Protein AF-A0A954JB37-F1 (afdb_monomer)

Structure (mmCIF, N/CA/C/O backbone):
data_AF-A0A954JB37-F1
#
_entry.id   AF-A0A954JB37-F1
#
loop_
_atom_site.group_PDB
_atom_site.id
_atom_site.type_symbol
_atom_site.label_atom_id
_atom_site.label_alt_id
_atom_site.label_comp_id
_atom_site.label_asym_id
_atom_site.label_entity_id
_atom_site.label_seq_id
_atom_site.pdbx_PDB_ins_code
_atom_site.Cartn_x
_atom_site.Cartn_y
_atom_site.Cartn_z
_atom_site.occupancy
_atom_site.B_iso_or_equiv
_atom_site.auth_seq_id
_atom_site.auth_comp_id
_atom_site.auth_asym_id
_atom_site.auth_atom_id
_atom_site.pdbx_PDB_model_num
ATOM 1 N N . MET A 1 1 ? 39.075 19.980 -22.604 1.00 58.72 1 MET A N 1
ATOM 2 C CA . MET A 1 1 ? 38.966 18.711 -23.355 1.00 58.72 1 MET A CA 1
ATOM 3 C C . MET A 1 1 ? 37.549 18.205 -23.192 1.00 58.72 1 MET A C 1
ATOM 5 O O . MET A 1 1 ? 37.102 18.083 -22.059 1.00 58.72 1 MET A O 1
ATOM 9 N N . THR A 1 2 ? 36.826 18.005 -24.286 1.00 73.25 2 THR A N 1
ATOM 10 C CA . THR A 1 2 ? 35.484 17.410 -24.287 1.00 73.25 2 THR A CA 1
ATOM 11 C C . THR A 1 2 ? 35.611 15.913 -24.011 1.00 73.25 2 THR A C 1
ATOM 13 O O . THR A 1 2 ? 36.418 15.244 -24.649 1.00 73.25 2 THR A O 1
ATOM 16 N N . GLU A 1 3 ? 34.868 15.389 -23.033 1.00 83.62 3 GLU A N 1
ATOM 17 C CA . GLU A 1 3 ? 34.861 13.948 -22.750 1.00 83.62 3 GLU A CA 1
ATOM 18 C C . GLU A 1 3 ? 34.260 13.177 -23.943 1.00 83.62 3 GLU A C 1
ATOM 20 O O . GLU A 1 3 ? 33.216 13.562 -24.471 1.00 83.62 3 GLU A O 1
ATOM 25 N N . GLU A 1 4 ? 34.920 12.092 -24.368 1.00 93.81 4 GLU A N 1
ATOM 26 C CA . GLU A 1 4 ? 34.462 11.228 -25.466 1.00 93.81 4 GLU A CA 1
ATOM 27 C C . GLU A 1 4 ? 33.090 10.606 -25.148 1.00 93.81 4 GLU A C 1
ATOM 29 O O . GLU A 1 4 ? 32.872 10.039 -24.068 1.00 93.81 4 GLU A O 1
ATOM 34 N N . LYS A 1 5 ? 32.167 10.684 -26.110 1.00 95.75 5 LYS A N 1
ATOM 35 C CA . LYS A 1 5 ? 30.816 10.121 -26.025 1.00 95.75 5 LYS A CA 1
ATOM 36 C C . LYS A 1 5 ? 30.650 8.916 -26.951 1.00 95.75 5 LYS A C 1
ATOM 38 O O . LYS A 1 5 ? 31.355 8.777 -27.943 1.00 95.75 5 LYS A O 1
ATOM 43 N N . THR A 1 6 ? 29.693 8.061 -26.619 1.00 96.62 6 THR A N 1
ATOM 44 C CA . THR A 1 6 ? 29.216 6.925 -27.418 1.00 96.62 6 THR A CA 1
ATOM 45 C C . THR A 1 6 ? 27.701 6.766 -27.227 1.00 96.62 6 THR A C 1
ATOM 47 O O . THR A 1 6 ? 27.101 7.511 -26.451 1.00 96.62 6 THR A O 1
ATOM 50 N N . THR A 1 7 ? 27.057 5.819 -27.905 1.00 97.31 7 THR A N 1
ATOM 51 C CA . THR A 1 7 ? 25.620 5.538 -27.763 1.00 97.31 7 THR A CA 1
ATOM 52 C C . THR A 1 7 ? 25.358 4.355 -26.831 1.00 97.31 7 THR A C 1
ATOM 54 O O . THR A 1 7 ? 26.114 3.386 -26.776 1.00 97.31 7 THR A O 1
ATOM 57 N N . CYS A 1 8 ? 24.269 4.433 -26.066 1.00 96.12 8 CYS A N 1
ATOM 58 C CA . CYS A 1 8 ? 23.746 3.307 -25.300 1.00 96.12 8 CYS A CA 1
ATOM 59 C C . CYS A 1 8 ? 23.253 2.210 -26.251 1.00 96.12 8 CYS A C 1
ATOM 61 O O . CYS A 1 8 ? 22.408 2.474 -27.106 1.00 96.12 8 CYS A O 1
ATOM 63 N N . SER A 1 9 ? 23.712 0.979 -26.045 1.00 96.25 9 SER A N 1
ATOM 64 C CA . SER A 1 9 ? 23.331 -0.194 -26.846 1.00 96.25 9 SER A CA 1
ATOM 65 C C . SER A 1 9 ? 21.841 -0.554 -26.776 1.00 96.25 9 SER A C 1
ATOM 67 O O . SER A 1 9 ? 21.327 -1.158 -27.711 1.00 96.25 9 SER A O 1
ATOM 69 N N . THR 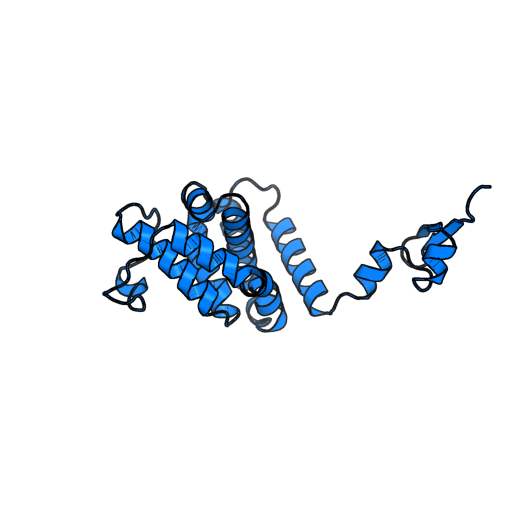A 1 10 ? 21.133 -0.166 -25.709 1.00 94.94 10 THR A N 1
ATOM 70 C CA . THR A 1 10 ? 19.706 -0.484 -25.521 1.00 94.94 10 THR A CA 1
ATOM 71 C C . THR A 1 10 ? 18.776 0.607 -26.051 1.00 94.94 10 THR A C 1
ATOM 73 O O . THR A 1 10 ? 17.821 0.314 -26.757 1.00 94.94 10 THR A O 1
ATOM 76 N N . CYS A 1 11 ? 19.023 1.874 -25.697 1.00 94.25 11 CYS A N 1
ATOM 77 C CA . CYS A 1 11 ? 18.088 2.976 -25.971 1.00 94.25 11 CYS A CA 1
ATOM 78 C C . CYS A 1 11 ? 18.623 4.042 -26.935 1.00 94.25 11 CYS A C 1
ATOM 80 O O . CYS A 1 11 ? 17.957 5.049 -27.158 1.00 94.25 11 CYS A O 1
ATOM 82 N N . GLY A 1 12 ? 19.847 3.886 -27.448 1.00 94.88 12 GLY A N 1
ATOM 83 C CA . GLY A 1 12 ? 20.456 4.807 -28.413 1.00 94.88 12 GLY A CA 1
ATOM 84 C C . GLY A 1 12 ? 20.872 6.178 -27.864 1.00 94.88 12 GLY A C 1
ATOM 85 O O . GLY A 1 12 ? 21.495 6.948 -28.588 1.00 94.88 12 GLY A O 1
ATOM 86 N N . ARG A 1 13 ? 20.582 6.506 -26.595 1.00 95.19 13 ARG A N 1
ATOM 87 C CA . ARG A 1 13 ? 20.971 7.795 -25.985 1.00 95.19 13 ARG A CA 1
ATOM 88 C C . ARG A 1 13 ? 22.492 7.953 -25.910 1.00 95.19 13 ARG A C 1
ATOM 90 O O . ARG A 1 13 ? 23.191 7.000 -25.565 1.00 95.19 13 ARG A O 1
ATOM 97 N N . GLU A 1 14 ? 22.990 9.168 -26.146 1.00 96.81 14 GLU A N 1
ATOM 98 C CA . GLU A 1 14 ? 24.406 9.494 -25.944 1.00 96.81 14 GLU A CA 1
ATOM 99 C C . GLU A 1 14 ? 24.808 9.383 -24.466 1.00 96.81 14 GLU A C 1
ATOM 101 O O . GLU A 1 14 ? 24.154 9.932 -23.576 1.00 96.81 14 GLU A O 1
ATOM 106 N N . ILE A 1 15 ? 25.929 8.717 -24.210 1.00 96.62 15 ILE A N 1
ATOM 107 C CA . ILE A 1 15 ? 26.547 8.556 -22.896 1.00 96.62 15 ILE A CA 1
ATOM 108 C C . ILE A 1 15 ? 28.058 8.743 -22.992 1.00 96.62 15 ILE A C 1
ATOM 110 O O . ILE A 1 15 ? 28.658 8.609 -24.053 1.00 96.62 15 ILE A O 1
ATOM 114 N N . LEU A 1 16 ? 28.699 9.035 -21.863 1.00 96.69 16 LEU A N 1
ATOM 115 C CA . LEU A 1 16 ? 30.158 9.079 -21.799 1.00 96.69 16 LEU A CA 1
ATOM 116 C C . LEU A 1 16 ? 30.740 7.690 -22.077 1.00 96.69 16 LEU A C 1
ATOM 118 O O . LEU A 1 16 ? 30.234 6.696 -21.547 1.00 96.69 16 LEU A O 1
ATOM 122 N N . LYS A 1 17 ? 31.843 7.618 -22.825 1.00 95.62 17 LYS A N 1
ATOM 123 C CA . LYS A 1 17 ? 32.526 6.352 -23.137 1.00 95.62 17 LYS A CA 1
ATOM 124 C C . LYS A 1 17 ? 32.886 5.558 -21.876 1.00 95.62 17 LYS A C 1
ATOM 126 O O . LYS A 1 17 ? 32.560 4.380 -21.783 1.00 95.62 17 LYS A O 1
ATOM 131 N N . ARG A 1 18 ? 33.385 6.238 -20.834 1.00 94.88 18 ARG A N 1
ATOM 132 C CA . ARG A 1 18 ? 33.645 5.637 -19.508 1.00 94.88 18 ARG A CA 1
ATOM 133 C C . ARG A 1 18 ? 32.409 4.996 -18.862 1.00 94.88 18 ARG A C 1
ATOM 135 O O . ARG A 1 18 ? 32.529 4.043 -18.099 1.00 94.88 18 ARG A O 1
ATOM 142 N N . THR A 1 19 ? 31.217 5.544 -19.111 1.00 92.69 19 THR A N 1
ATOM 143 C CA . THR A 1 19 ? 29.961 4.993 -18.583 1.00 92.69 19 THR A CA 1
ATOM 144 C C . THR A 1 19 ? 29.607 3.719 -19.332 1.00 92.69 19 THR A C 1
ATOM 146 O O . THR A 1 19 ? 29.269 2.733 -18.686 1.00 92.69 19 THR A O 1
ATOM 149 N N . ALA A 1 20 ? 29.742 3.721 -20.660 1.00 93.75 20 ALA A N 1
ATOM 150 C CA . ALA A 1 20 ? 29.543 2.533 -21.481 1.00 93.75 20 ALA A CA 1
ATOM 151 C C . ALA A 1 20 ? 30.499 1.400 -21.068 1.00 93.75 20 ALA A C 1
ATOM 153 O O . ALA A 1 20 ? 30.047 0.287 -20.826 1.00 93.75 20 ALA A O 1
ATOM 154 N N . GLU A 1 21 ? 31.790 1.685 -20.885 1.00 94.75 21 GLU A N 1
ATOM 155 C CA . GLU A 1 21 ? 32.797 0.694 -20.462 1.00 94.75 21 GLU A CA 1
ATOM 156 C C . GLU A 1 21 ? 32.467 0.054 -19.105 1.00 94.75 21 GLU A C 1
ATOM 158 O O . GLU A 1 21 ? 32.573 -1.158 -18.945 1.00 94.75 21 GLU A O 1
ATOM 163 N N . ARG A 1 22 ? 32.000 0.844 -18.129 1.00 94.44 22 ARG A N 1
ATOM 164 C CA . ARG A 1 22 ? 31.620 0.337 -16.796 1.00 94.44 22 ARG A CA 1
ATOM 165 C C . ARG A 1 22 ? 30.303 -0.436 -16.775 1.00 94.44 22 ARG A C 1
ATOM 167 O O . ARG A 1 22 ? 30.022 -1.126 -15.799 1.00 94.44 22 ARG A O 1
ATOM 174 N N . ARG A 1 23 ? 29.453 -0.248 -17.783 1.00 93.62 23 ARG A N 1
ATOM 175 C CA . ARG A 1 23 ? 28.057 -0.706 -17.780 1.00 93.62 23 ARG A CA 1
ATOM 176 C C . ARG A 1 23 ? 27.723 -1.555 -19.003 1.00 93.62 23 ARG A C 1
ATOM 178 O O . ARG A 1 23 ? 26.582 -1.548 -19.449 1.00 93.62 23 ARG A O 1
ATOM 185 N N . ASN A 1 24 ? 28.713 -2.262 -19.553 1.00 93.88 24 ASN A N 1
ATOM 186 C CA . ASN A 1 24 ? 28.561 -3.156 -20.709 1.00 93.88 24 ASN A CA 1
ATOM 187 C C . ASN A 1 24 ? 27.837 -2.495 -21.896 1.00 93.88 24 ASN A C 1
ATOM 189 O O . ASN A 1 24 ? 26.924 -3.058 -22.490 1.00 93.88 24 ASN A O 1
ATOM 193 N N . GLY A 1 25 ? 28.210 -1.257 -22.217 1.00 94.19 25 GLY A N 1
ATOM 194 C CA . GLY A 1 25 ? 27.632 -0.499 -23.323 1.00 94.19 25 GLY A CA 1
ATOM 195 C C . GLY A 1 25 ? 26.267 0.129 -23.032 1.00 94.19 25 GLY A C 1
ATOM 196 O O . GLY A 1 25 ? 25.641 0.640 -23.958 1.00 94.19 25 GLY A O 1
ATOM 197 N N . MET A 1 26 ? 25.775 0.099 -21.791 1.00 96.00 26 MET A N 1
ATOM 198 C CA . MET A 1 26 ? 24.461 0.638 -21.428 1.00 96.00 26 MET A CA 1
ATOM 199 C C . MET A 1 26 ? 24.551 1.967 -20.677 1.00 96.00 26 MET A C 1
ATOM 201 O O . MET A 1 26 ? 25.504 2.261 -19.951 1.00 96.00 26 MET A O 1
ATOM 205 N N . CYS A 1 27 ? 23.510 2.787 -20.815 1.00 94.69 27 CYS A N 1
ATOM 206 C CA . CYS A 1 27 ? 23.301 3.917 -19.923 1.00 94.69 27 CYS A CA 1
ATOM 207 C C . CYS A 1 27 ? 22.855 3.424 -18.539 1.00 94.69 27 CYS A C 1
ATOM 209 O O . CYS A 1 27 ? 22.414 2.287 -18.372 1.00 94.69 27 CYS A O 1
ATOM 211 N N . ALA A 1 28 ? 22.963 4.293 -17.532 1.00 91.00 28 ALA A N 1
ATOM 212 C CA . ALA A 1 28 ? 22.638 3.905 -16.166 1.00 91.00 28 ALA A CA 1
ATOM 213 C C . ALA A 1 28 ? 21.190 3.402 -15.971 1.00 91.00 28 ALA A C 1
ATOM 215 O O . ALA A 1 28 ? 21.031 2.388 -15.294 1.00 91.00 28 ALA A O 1
ATOM 216 N N . PRO A 1 29 ? 20.158 4.035 -16.569 1.00 91.00 29 PRO A N 1
ATOM 217 C CA . PRO A 1 29 ? 18.795 3.501 -16.560 1.00 91.00 29 PRO A CA 1
ATOM 218 C C . PRO A 1 29 ? 18.679 2.113 -17.196 1.00 91.00 29 PRO A C 1
ATOM 220 O O . PRO A 1 29 ? 18.262 1.190 -16.513 1.00 91.00 29 PRO A O 1
ATOM 223 N N . CYS A 1 30 ? 19.147 1.935 -18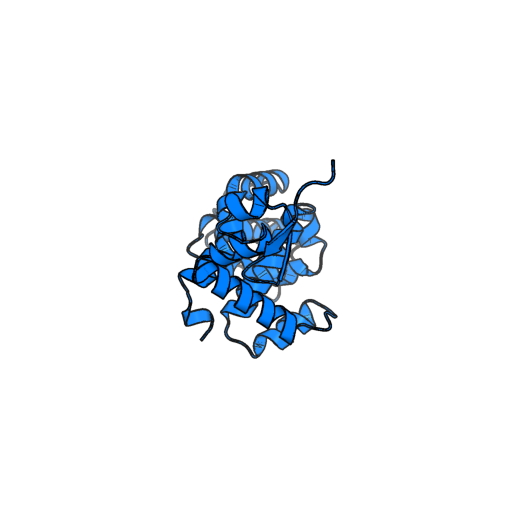.438 1.00 90.44 30 CYS A N 1
ATOM 224 C CA . CYS A 1 30 ? 19.013 0.657 -19.144 1.00 90.44 30 CYS A CA 1
ATOM 225 C C . CYS A 1 30 ? 19.737 -0.489 -18.436 1.00 90.44 30 CYS A C 1
ATOM 227 O O . CYS A 1 30 ? 19.234 -1.605 -18.422 1.00 90.44 30 CYS A O 1
ATOM 229 N N . GLN A 1 31 ? 20.885 -0.219 -17.806 1.00 92.06 31 GLN A N 1
ATOM 230 C CA . GLN A 1 31 ? 21.554 -1.235 -17.000 1.00 92.06 31 GLN A CA 1
ATOM 231 C C . GLN A 1 31 ? 20.703 -1.648 -15.790 1.00 92.06 31 GLN A C 1
ATOM 233 O O . GLN A 1 31 ? 20.594 -2.838 -15.520 1.00 92.06 31 GLN A O 1
ATOM 238 N N . ARG A 1 32 ? 20.091 -0.692 -15.076 1.00 87.06 32 ARG A N 1
ATOM 239 C CA . ARG A 1 32 ? 19.194 -1.013 -13.953 1.00 87.06 32 ARG A CA 1
ATOM 240 C C . ARG A 1 32 ? 17.979 -1.803 -14.421 1.00 87.06 32 ARG A C 1
ATOM 242 O O . ARG A 1 32 ? 17.672 -2.819 -13.819 1.00 87.06 32 ARG A O 1
ATOM 249 N N . ASP A 1 33 ? 17.353 -1.391 -15.520 1.00 86.50 33 ASP A N 1
ATOM 250 C CA . ASP A 1 33 ? 16.209 -2.114 -16.084 1.00 86.50 33 ASP A CA 1
ATOM 251 C C . ASP A 1 33 ? 16.595 -3.537 -16.507 1.00 86.50 33 ASP A C 1
ATOM 253 O O . ASP A 1 33 ? 15.848 -4.475 -16.258 1.00 86.50 33 ASP A O 1
ATOM 257 N N . SER A 1 34 ? 17.796 -3.730 -17.065 1.00 87.50 34 SER A N 1
ATOM 258 C CA . SER A 1 34 ? 18.296 -5.064 -17.434 1.00 87.50 34 SER A CA 1
ATOM 259 C C . SER A 1 34 ? 18.592 -5.978 -16.239 1.00 87.50 34 SER A C 1
ATOM 261 O O . SER A 1 34 ? 18.765 -7.180 -16.420 1.00 87.50 34 SER A O 1
ATOM 263 N N . GLN A 1 35 ? 18.693 -5.411 -15.034 1.00 88.88 35 GLN A N 1
ATOM 264 C CA . GLN A 1 35 ? 18.948 -6.139 -13.791 1.00 88.88 35 GLN A CA 1
ATOM 265 C C . GLN A 1 35 ? 17.670 -6.449 -13.009 1.00 88.88 35 GLN A C 1
ATOM 267 O O . GLN A 1 35 ? 17.759 -7.150 -12.003 1.00 88.88 35 GLN A O 1
ATOM 272 N N . LYS A 1 36 ? 16.507 -5.956 -13.458 1.00 88.62 36 LYS A N 1
ATOM 273 C CA . LYS A 1 36 ? 15.230 -6.245 -12.808 1.00 88.62 36 LYS A CA 1
ATOM 274 C C . LYS A 1 36 ? 14.926 -7.735 -12.877 1.00 88.62 36 LYS A C 1
ATOM 276 O O . LYS A 1 36 ? 15.020 -8.370 -13.930 1.00 88.62 36 LYS A O 1
ATOM 281 N N . SER A 1 37 ? 14.538 -8.282 -11.741 1.00 89.12 37 SER A N 1
ATOM 282 C CA . SER A 1 37 ? 14.003 -9.628 -11.628 1.00 89.12 37 SER A CA 1
ATOM 283 C C . SER A 1 37 ? 12.668 -9.758 -12.384 1.00 89.12 37 SER A C 1
ATOM 285 O O . SER A 1 37 ? 11.962 -8.765 -12.589 1.00 89.12 37 SER A O 1
ATOM 287 N N . PRO A 1 38 ? 12.268 -10.982 -12.782 1.00 88.50 38 PRO A N 1
ATOM 288 C CA . PRO A 1 38 ? 10.947 -11.224 -13.366 1.00 88.50 38 PRO A CA 1
ATOM 289 C C . PRO A 1 38 ? 9.785 -10.725 -12.498 1.00 88.50 38 PRO A C 1
ATOM 291 O O . PRO A 1 38 ? 8.743 -10.349 -13.028 1.00 88.50 38 PRO A O 1
ATOM 294 N N . ASP A 1 39 ? 9.966 -10.715 -11.180 1.00 88.31 39 ASP A N 1
ATOM 295 C CA . ASP A 1 39 ? 8.952 -10.266 -10.232 1.00 88.31 39 ASP A CA 1
ATOM 296 C C . ASP A 1 39 ? 8.851 -8.740 -10.165 1.00 88.31 39 ASP A C 1
ATOM 298 O O . ASP A 1 39 ? 7.743 -8.209 -10.143 1.00 88.31 39 ASP A O 1
ATOM 302 N N . GLU A 1 40 ? 9.976 -8.019 -10.230 1.00 88.44 40 GLU A N 1
ATOM 303 C CA . GLU A 1 40 ? 9.969 -6.556 -10.369 1.00 88.44 40 GLU A CA 1
ATOM 304 C C . GLU A 1 40 ? 9.279 -6.132 -11.669 1.00 88.44 40 GLU A C 1
ATOM 306 O O . GLU A 1 40 ? 8.437 -5.237 -11.659 1.00 88.44 40 GLU A O 1
ATOM 311 N N . LEU A 1 41 ? 9.567 -6.818 -12.779 1.00 90.81 41 LEU A N 1
ATOM 312 C CA . LEU A 1 41 ? 8.896 -6.562 -14.057 1.00 90.81 41 LEU A CA 1
ATOM 313 C C . LEU A 1 41 ? 7.389 -6.845 -13.986 1.00 90.81 41 LEU A C 1
ATOM 315 O O . LEU A 1 41 ? 6.592 -6.107 -14.565 1.00 90.81 41 LEU A O 1
ATOM 319 N N . PHE A 1 42 ? 6.985 -7.899 -13.273 1.00 93.25 42 PHE A N 1
ATOM 320 C CA . PHE A 1 42 ? 5.572 -8.210 -13.076 1.00 93.25 42 PHE A CA 1
ATOM 321 C C . PHE A 1 42 ? 4.872 -7.154 -12.213 1.00 93.25 42 PHE A C 1
ATOM 323 O O . PHE A 1 42 ? 3.792 -6.695 -12.579 1.00 93.25 42 PHE A O 1
ATOM 330 N N . ALA A 1 43 ? 5.499 -6.707 -11.123 1.00 93.31 43 ALA A N 1
ATOM 331 C CA . ALA A 1 43 ? 4.967 -5.628 -10.295 1.00 93.31 43 ALA A CA 1
ATOM 332 C C . ALA A 1 43 ? 4.803 -4.325 -11.098 1.00 93.31 43 ALA A C 1
ATOM 334 O O . ALA A 1 43 ? 3.759 -3.681 -11.009 1.00 93.31 43 ALA A O 1
ATOM 335 N N . GLU A 1 44 ? 5.774 -3.967 -11.943 1.00 93.88 44 GLU A N 1
ATOM 336 C CA . GLU A 1 44 ? 5.653 -2.813 -12.846 1.00 93.88 44 GLU A CA 1
ATOM 337 C C . GLU A 1 44 ? 4.476 -2.962 -13.818 1.00 93.88 44 GLU A C 1
ATOM 339 O O . GLU 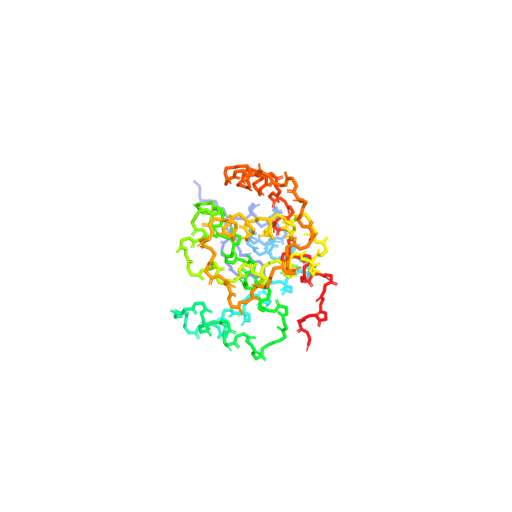A 1 44 ? 3.708 -2.018 -14.002 1.00 93.88 44 GLU A O 1
ATOM 344 N N . ALA A 1 45 ? 4.275 -4.152 -14.392 1.00 95.50 45 ALA A N 1
ATOM 345 C CA . ALA A 1 45 ? 3.131 -4.423 -15.261 1.00 95.50 45 ALA A CA 1
ATOM 346 C C . ALA A 1 45 ? 1.786 -4.331 -14.515 1.00 95.50 45 ALA A C 1
ATOM 348 O O . ALA A 1 45 ? 0.805 -3.831 -15.071 1.00 95.50 45 ALA A O 1
ATOM 349 N N . VAL A 1 46 ? 1.736 -4.768 -13.251 1.00 96.94 46 VAL A N 1
ATOM 350 C CA . VAL A 1 46 ? 0.556 -4.615 -12.387 1.00 96.94 46 VAL A CA 1
ATOM 351 C C . VAL A 1 46 ? 0.219 -3.137 -12.198 1.00 96.94 46 VAL A C 1
ATOM 353 O O . VAL A 1 46 ? -0.929 -2.754 -12.423 1.00 96.94 46 VAL A O 1
ATOM 356 N N . PHE A 1 47 ? 1.194 -2.292 -11.846 1.00 96.50 47 PHE A N 1
ATOM 357 C CA . PHE A 1 47 ? 0.951 -0.855 -11.661 1.00 96.50 47 PHE A CA 1
ATOM 358 C C . PHE A 1 47 ? 0.610 -0.135 -12.962 1.00 96.50 47 PHE A C 1
ATOM 360 O O . PHE A 1 47 ? -0.323 0.661 -12.964 1.00 96.50 47 PHE A 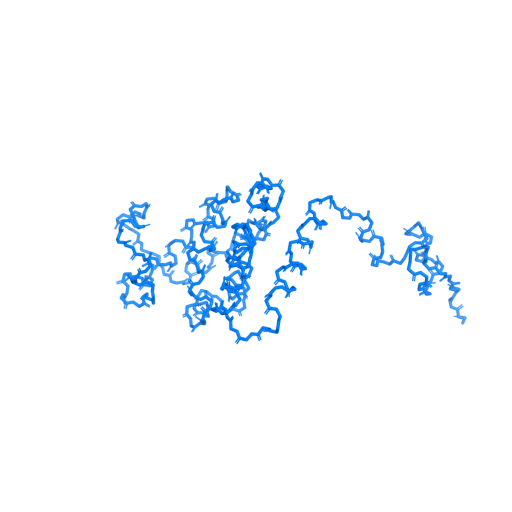O 1
ATOM 367 N N . ALA A 1 48 ? 1.255 -0.481 -14.077 1.00 96.75 48 ALA A N 1
ATOM 368 C CA . ALA A 1 48 ? 0.888 0.060 -15.384 1.00 96.75 48 ALA A CA 1
ATOM 369 C C . ALA A 1 48 ? -0.581 -0.245 -15.728 1.00 96.75 48 ALA A C 1
ATOM 371 O O . ALA A 1 48 ? -1.304 0.619 -16.221 1.00 96.75 48 ALA A O 1
ATOM 372 N N . ARG A 1 49 ? -1.058 -1.457 -15.412 1.00 97.69 49 ARG A N 1
ATOM 373 C CA . ARG A 1 49 ? -2.463 -1.828 -15.615 1.00 97.69 49 ARG A CA 1
ATOM 374 C C . ARG A 1 49 ? -3.408 -1.101 -14.657 1.00 97.69 49 ARG A C 1
ATOM 376 O O . ARG A 1 49 ? -4.509 -0.742 -15.063 1.00 97.69 49 ARG A O 1
ATOM 383 N N . ILE A 1 50 ? -3.004 -0.890 -13.402 1.00 97.62 50 ILE A N 1
ATOM 384 C CA . ILE A 1 50 ? -3.759 -0.077 -12.436 1.00 97.62 50 ILE A CA 1
ATOM 385 C C . ILE A 1 50 ? -3.906 1.355 -12.959 1.00 97.62 50 ILE A C 1
ATOM 387 O O . ILE A 1 50 ? -5.016 1.883 -12.968 1.00 97.62 50 ILE A O 1
ATOM 391 N N . GLU A 1 51 ? -2.822 1.975 -13.417 1.00 96.56 51 GLU A N 1
ATOM 392 C CA . GLU A 1 51 ? -2.836 3.325 -13.990 1.00 96.56 51 GLU A CA 1
ATOM 393 C C . GLU A 1 51 ? -3.769 3.388 -15.205 1.00 96.56 51 GLU A C 1
ATOM 395 O O . GLU A 1 51 ? -4.706 4.184 -15.211 1.00 96.56 51 GLU A O 1
ATOM 400 N N . GLU A 1 52 ? -3.622 2.466 -16.161 1.00 97.25 52 GLU A N 1
ATOM 401 C CA . GLU A 1 52 ? -4.452 2.401 -17.373 1.00 97.25 52 GLU A CA 1
ATOM 402 C C . GLU A 1 52 ? -5.961 2.403 -17.074 1.00 97.25 52 GLU A C 1
ATOM 404 O O . GLU A 1 52 ? -6.724 3.094 -17.747 1.00 97.25 52 GLU A O 1
ATOM 409 N N . VAL A 1 53 ? -6.413 1.641 -16.070 1.00 96.81 53 VAL A N 1
ATOM 410 C CA . VAL A 1 53 ? -7.851 1.539 -15.757 1.00 96.81 53 VAL A CA 1
ATOM 411 C C . VAL A 1 53 ? -8.352 2.628 -14.812 1.00 96.81 53 VAL A C 1
ATOM 413 O O . VAL A 1 53 ? -9.561 2.837 -14.708 1.00 96.81 53 VAL A O 1
ATOM 416 N N . THR A 1 54 ? -7.454 3.295 -14.086 1.00 95.81 54 THR A N 1
ATOM 417 C CA . THR A 1 54 ? -7.820 4.350 -13.130 1.00 95.81 54 THR A CA 1
ATOM 418 C C . THR A 1 54 ? -7.689 5.753 -13.713 1.00 95.81 54 THR A C 1
ATOM 420 O O . THR A 1 54 ? -8.184 6.705 -13.099 1.00 95.81 54 THR A O 1
ATOM 423 N N . GLU A 1 55 ? -7.100 5.893 -14.903 1.00 93.38 55 GLU A N 1
ATOM 424 C CA . GLU A 1 55 ? -7.003 7.160 -15.615 1.00 93.38 55 GLU A CA 1
ATOM 425 C C . GLU A 1 55 ? -8.269 7.520 -16.426 1.00 93.38 55 GLU A C 1
ATOM 427 O O . GLU A 1 55 ? -8.878 6.666 -17.074 1.00 93.38 55 GLU A O 1
ATOM 432 N N . PRO A 1 56 ? -8.674 8.809 -16.437 1.00 92.44 56 PRO A N 1
ATOM 433 C CA . PRO A 1 56 ? -8.137 9.896 -15.621 1.00 92.44 56 PRO A CA 1
ATOM 434 C C . PRO A 1 56 ? -8.532 9.746 -14.142 1.00 92.44 56 PRO A C 1
ATOM 436 O O . PRO A 1 56 ? -9.707 9.549 -13.804 1.00 92.44 56 PRO A O 1
ATOM 439 N N . PHE A 1 57 ? -7.554 9.910 -13.245 1.00 93.38 57 PHE A N 1
ATOM 440 C CA . PHE A 1 57 ? -7.798 9.773 -11.814 1.00 93.38 57 PHE A CA 1
ATOM 441 C C . PHE A 1 57 ? -8.706 10.898 -11.309 1.00 93.38 57 PHE A C 1
ATOM 443 O O . PHE A 1 57 ? -8.345 12.074 -11.308 1.00 93.38 57 PHE A O 1
ATOM 450 N N . SER A 1 58 ? -9.901 10.525 -10.853 1.00 92.19 58 SER A N 1
ATOM 451 C CA . SER A 1 58 ? -10.906 11.473 -10.353 1.00 92.19 58 SER A CA 1
ATOM 452 C C . SER A 1 58 ? -11.185 11.318 -8.860 1.00 92.19 58 SER A C 1
ATOM 454 O O . SER A 1 58 ? -11.421 12.302 -8.163 1.00 92.19 58 SER A O 1
ATOM 456 N N . SER A 1 59 ? -11.186 10.086 -8.351 1.00 95.12 59 SER A N 1
ATOM 457 C CA . SER A 1 59 ? -11.320 9.786 -6.925 1.00 95.12 59 SER A CA 1
ATOM 458 C C . SER A 1 59 ? -10.965 8.327 -6.644 1.00 95.12 59 SER A C 1
ATOM 460 O O . SER A 1 59 ? -11.152 7.470 -7.507 1.00 95.12 59 SER A O 1
ATOM 462 N N . TYR A 1 60 ? -10.583 8.015 -5.401 1.00 94.50 60 TYR A N 1
ATOM 463 C CA . TYR A 1 60 ? -10.365 6.628 -4.969 1.00 94.50 60 TYR A CA 1
ATOM 464 C C . TYR A 1 60 ? -11.604 5.746 -5.149 1.00 94.50 60 TYR A C 1
ATOM 466 O O . TYR A 1 60 ? -11.482 4.583 -5.505 1.00 94.50 60 TYR A O 1
ATOM 474 N N . LYS A 1 61 ? -12.811 6.298 -4.966 1.00 93.31 61 LYS A N 1
ATOM 475 C CA . LYS A 1 61 ? -14.057 5.554 -5.193 1.00 93.31 61 LYS A CA 1
ATOM 476 C C . LYS A 1 61 ? -14.186 5.108 -6.652 1.00 93.31 61 LYS A C 1
ATOM 478 O O . LYS A 1 61 ? -14.533 3.961 -6.906 1.00 93.31 61 LYS A O 1
ATOM 483 N N . ASN A 1 62 ? -13.926 6.010 -7.597 1.00 94.50 62 ASN A N 1
ATOM 484 C CA . ASN A 1 62 ? -14.009 5.685 -9.019 1.00 94.50 62 ASN A CA 1
ATOM 485 C C . ASN A 1 62 ? -12.889 4.728 -9.437 1.00 94.50 62 ASN A C 1
ATOM 487 O O . ASN A 1 62 ? -13.163 3.782 -10.166 1.00 94.50 62 ASN A O 1
ATOM 491 N N . ALA A 1 63 ? -11.676 4.924 -8.914 1.00 96.50 63 ALA A N 1
ATOM 492 C CA . ALA A 1 63 ? -10.556 4.017 -9.141 1.00 96.50 63 ALA A CA 1
ATOM 493 C C . ALA A 1 63 ? -10.873 2.590 -8.660 1.00 96.50 63 ALA A C 1
ATOM 495 O O . ALA A 1 63 ? -10.762 1.643 -9.430 1.00 96.50 63 ALA A O 1
ATOM 496 N N . LEU A 1 64 ? -11.373 2.433 -7.429 1.00 95.19 64 LEU A N 1
ATOM 497 C CA . LEU A 1 64 ? -11.790 1.132 -6.895 1.00 95.19 64 LEU A CA 1
ATOM 498 C C . LEU A 1 64 ? -12.927 0.494 -7.706 1.00 95.19 64 LEU A C 1
ATOM 500 O O . LEU A 1 64 ? -12.917 -0.713 -7.925 1.00 95.19 64 LEU A O 1
ATOM 504 N N . ASN A 1 65 ? -13.889 1.288 -8.184 1.00 95.69 65 ASN A N 1
ATOM 505 C CA . ASN A 1 65 ? -14.947 0.780 -9.061 1.00 95.69 65 ASN A CA 1
ATOM 506 C C . ASN A 1 65 ? -14.397 0.286 -10.408 1.00 95.69 65 ASN A C 1
ATOM 508 O O . ASN A 1 65 ? -14.884 -0.718 -10.918 1.00 95.69 65 ASN A O 1
ATOM 512 N N . ALA A 1 66 ? -13.403 0.968 -10.983 1.00 96.00 66 ALA A N 1
ATOM 513 C CA . ALA A 1 66 ? -12.764 0.534 -12.224 1.00 96.00 66 ALA A CA 1
ATOM 514 C C . ALA A 1 66 ? -11.967 -0.764 -12.012 1.00 96.00 66 ALA A C 1
ATOM 516 O O . ALA A 1 66 ? -12.115 -1.728 -12.768 1.00 96.00 66 ALA A O 1
ATOM 517 N N . LEU A 1 67 ? -11.202 -0.827 -10.919 1.00 97.44 67 LEU A N 1
ATOM 518 C CA . LEU A 1 67 ? -10.415 -1.997 -10.524 1.00 97.44 67 LEU A CA 1
ATOM 519 C C . LEU A 1 67 ? -11.272 -3.220 -10.182 1.00 97.44 67 LEU A C 1
ATOM 521 O O . LEU A 1 67 ? -10.779 -4.336 -10.286 1.00 97.44 67 LEU A O 1
ATOM 525 N N . ALA A 1 68 ? -12.551 -3.045 -9.836 1.00 96.00 68 ALA A N 1
ATOM 526 C CA . ALA A 1 68 ? -13.463 -4.155 -9.549 1.00 96.00 68 ALA A CA 1
ATOM 527 C C . ALA A 1 68 ? -13.706 -5.090 -10.751 1.00 96.00 68 ALA A C 1
ATOM 529 O O . ALA A 1 68 ? -14.224 -6.189 -10.571 1.00 96.00 68 ALA A O 1
ATOM 530 N N . SER A 1 69 ? -13.359 -4.657 -11.969 1.00 95.00 69 SER A N 1
ATOM 531 C CA . SER A 1 69 ? -13.401 -5.490 -13.178 1.00 95.00 69 SER A CA 1
ATOM 532 C C . SER A 1 69 ? -12.144 -6.343 -13.390 1.00 95.00 69 SER A C 1
ATOM 534 O O . SER A 1 69 ? -12.130 -7.193 -14.279 1.00 95.00 69 SER A O 1
ATOM 536 N N . LEU A 1 70 ? -11.095 -6.115 -12.596 1.00 97.38 70 LEU A N 1
ATOM 537 C CA . LEU A 1 70 ? -9.845 -6.866 -12.627 1.00 97.38 70 LEU A CA 1
ATOM 538 C C . LEU A 1 70 ? -9.801 -7.907 -11.492 1.00 97.38 70 LEU A C 1
ATOM 540 O O . LEU A 1 70 ? -10.560 -7.800 -10.523 1.00 97.38 70 LEU A O 1
ATOM 544 N N . PRO A 1 71 ? -8.884 -8.888 -11.568 1.00 98.19 71 PRO A N 1
ATOM 545 C CA . PRO A 1 71 ? -8.587 -9.779 -10.451 1.00 98.19 71 PRO A CA 1
ATOM 546 C C . PRO A 1 71 ? -8.276 -9.031 -9.140 1.00 98.19 71 PRO A C 1
ATOM 548 O O . PRO A 1 71 ? -7.783 -7.897 -9.132 1.00 98.19 71 PRO A O 1
ATOM 551 N N . ARG A 1 72 ? -8.557 -9.672 -7.998 1.00 97.75 72 ARG A N 1
ATOM 552 C CA . ARG A 1 72 ? -8.523 -9.031 -6.667 1.00 97.75 72 ARG A CA 1
ATOM 553 C C . ARG A 1 72 ? -7.165 -8.404 -6.334 1.00 97.75 72 ARG A C 1
ATOM 555 O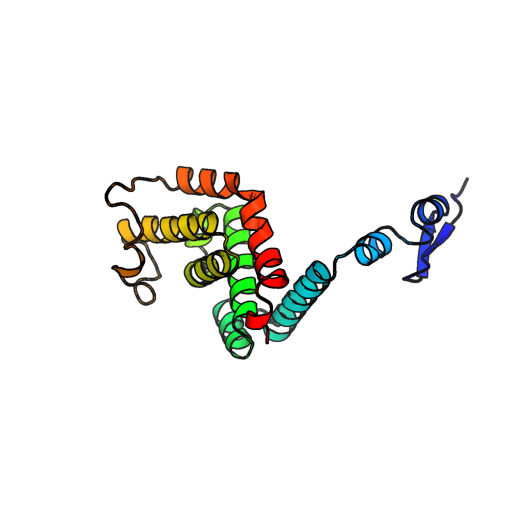 O . ARG A 1 72 ? -7.139 -7.339 -5.714 1.00 97.75 72 ARG A O 1
ATOM 562 N N . GLY A 1 73 ? -6.064 -9.010 -6.779 1.00 98.12 73 GLY A N 1
ATOM 563 C CA . GLY A 1 73 ? -4.694 -8.557 -6.524 1.00 98.12 73 GLY A CA 1
ATOM 564 C C . GLY A 1 73 ? -4.445 -7.104 -6.929 1.00 98.12 73 GLY A C 1
ATOM 565 O O . GLY A 1 73 ? -3.819 -6.362 -6.177 1.00 98.12 73 GLY A O 1
ATOM 566 N N . TYR A 1 74 ? -5.034 -6.642 -8.038 1.00 98.44 74 TYR A N 1
ATOM 567 C CA . TYR A 1 74 ? -4.910 -5.250 -8.490 1.00 98.44 74 TYR A CA 1
ATOM 568 C C . TYR A 1 74 ? -5.505 -4.253 -7.486 1.00 98.44 74 TYR A C 1
ATOM 570 O O . TYR A 1 74 ? -4.901 -3.221 -7.189 1.00 98.44 74 TYR A O 1
ATOM 578 N N . THR A 1 75 ? -6.670 -4.576 -6.913 1.00 98.38 75 THR A N 1
ATOM 579 C CA . THR A 1 75 ? -7.291 -3.740 -5.872 1.00 98.38 75 THR A CA 1
ATOM 580 C C . THR A 1 75 ? -6.443 -3.715 -4.600 1.00 98.38 75 THR A C 1
ATOM 582 O O . THR A 1 75 ? -6.310 -2.660 -3.981 1.00 98.38 75 THR A O 1
ATOM 585 N N . LEU A 1 76 ? -5.850 -4.851 -4.221 1.00 98.56 76 LEU A N 1
ATOM 586 C CA . LEU A 1 76 ? -4.999 -4.965 -3.032 1.00 98.56 76 LEU A CA 1
ATOM 587 C C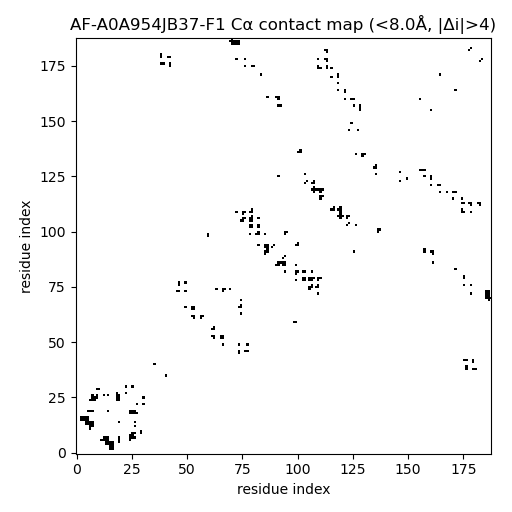 . LEU A 1 76 ? -3.704 -4.153 -3.174 1.00 98.56 76 LEU A C 1
ATOM 589 O O . LEU A 1 76 ? -3.383 -3.374 -2.275 1.00 98.56 76 LEU A O 1
ATOM 593 N N . CYS A 1 77 ? -3.014 -4.253 -4.317 1.00 98.31 77 CYS A N 1
ATOM 594 C CA . CYS A 1 77 ? -1.840 -3.428 -4.624 1.00 98.31 77 CYS A CA 1
ATOM 595 C C . CYS A 1 77 ? -2.170 -1.934 -4.564 1.00 98.31 77 CYS A C 1
ATOM 597 O O . CYS A 1 77 ? -1.460 -1.175 -3.906 1.00 98.31 77 CYS A O 1
ATOM 599 N N . PHE A 1 78 ? -3.265 -1.517 -5.207 1.00 98.44 78 PHE A N 1
ATOM 600 C CA . PHE A 1 78 ? -3.706 -0.123 -5.209 1.00 98.44 78 PHE A CA 1
ATOM 601 C C . PHE A 1 78 ? -4.009 0.382 -3.791 1.00 98.44 78 PHE A C 1
ATOM 603 O O . PHE A 1 78 ? -3.486 1.414 -3.371 1.00 98.44 78 PHE A O 1
ATOM 610 N N . ALA A 1 79 ? -4.818 -0.358 -3.028 1.00 98.44 79 ALA A N 1
ATOM 611 C CA . ALA A 1 79 ? -5.188 0.019 -1.668 1.00 98.44 79 ALA A CA 1
ATOM 612 C C . ALA A 1 79 ? -3.961 0.138 -0.758 1.00 98.44 79 ALA A C 1
ATOM 614 O O . ALA A 1 79 ? -3.804 1.153 -0.076 1.00 98.44 79 ALA A O 1
ATOM 615 N N . PHE A 1 80 ? -3.077 -0.864 -0.770 1.00 98.62 80 PHE A N 1
ATOM 616 C CA . PHE A 1 80 ? -1.878 -0.853 0.058 1.00 98.62 80 PHE A CA 1
ATOM 617 C C . PHE A 1 80 ? -0.925 0.278 -0.334 1.00 98.62 80 PHE A C 1
ATOM 619 O O . PHE A 1 80 ? -0.452 0.991 0.546 1.00 98.62 80 PHE A O 1
ATOM 626 N N . HIS A 1 81 ? -0.696 0.504 -1.633 1.00 98.06 81 HIS A N 1
ATOM 627 C CA . HIS A 1 81 ? 0.183 1.568 -2.126 1.00 98.06 81 HIS A CA 1
ATOM 628 C C . HIS A 1 81 ? -0.207 2.944 -1.569 1.00 98.06 81 HIS A C 1
ATOM 630 O O . HIS A 1 81 ? 0.622 3.630 -0.972 1.00 98.06 81 HIS A O 1
ATOM 636 N N . TYR A 1 82 ? -1.480 3.327 -1.698 1.00 98.19 82 TYR A N 1
ATOM 637 C CA . TYR A 1 82 ? -1.948 4.637 -1.239 1.00 98.19 82 TYR A CA 1
ATOM 638 C C . TYR A 1 82 ? -2.058 4.746 0.283 1.00 98.19 82 TYR A C 1
ATOM 640 O O . TYR A 1 82 ? -1.794 5.814 0.834 1.00 98.19 82 TYR A O 1
ATOM 648 N N . VAL A 1 83 ? -2.424 3.664 0.977 1.00 98.56 83 VAL A N 1
ATOM 649 C CA . VAL A 1 83 ? -2.430 3.640 2.449 1.00 98.56 83 VAL A CA 1
ATOM 650 C C . VAL A 1 83 ? -1.011 3.802 2.993 1.00 98.56 83 VAL A C 1
ATOM 652 O O . VAL A 1 83 ? -0.794 4.643 3.864 1.00 98.56 83 VAL A O 1
ATOM 655 N N . ASN A 1 84 ? -0.049 3.053 2.447 1.00 98.38 84 ASN A N 1
ATOM 656 C CA . ASN A 1 84 ? 1.361 3.143 2.817 1.00 98.38 84 ASN A CA 1
ATOM 657 C C . ASN A 1 84 ? 1.891 4.561 2.562 1.00 98.38 84 ASN A C 1
ATOM 659 O O . ASN A 1 84 ? 2.449 5.176 3.466 1.00 98.38 84 ASN A O 1
ATOM 663 N N . ALA A 1 85 ? 1.644 5.121 1.372 1.00 97.88 85 ALA A N 1
ATOM 664 C CA . ALA A 1 85 ? 2.076 6.473 1.019 1.00 97.88 85 ALA A CA 1
ATOM 665 C C . ALA A 1 85 ? 1.534 7.547 1.979 1.00 97.88 85 ALA A C 1
ATOM 667 O O . ALA A 1 85 ? 2.268 8.456 2.359 1.00 97.88 85 ALA A O 1
ATOM 668 N N . ASP A 1 86 ? 0.273 7.453 2.410 1.00 98.19 86 ASP A N 1
ATOM 669 C CA . ASP A 1 86 ? -0.288 8.426 3.352 1.00 98.19 86 ASP A CA 1
ATOM 670 C C . ASP A 1 86 ? 0.328 8.342 4.750 1.00 98.19 86 ASP A C 1
ATOM 672 O O . ASP A 1 86 ? 0.565 9.383 5.368 1.00 98.19 86 ASP A O 1
ATOM 676 N N . ILE A 1 87 ? 0.630 7.131 5.228 1.00 98.25 87 ILE A N 1
ATOM 677 C CA . ILE A 1 87 ? 1.337 6.953 6.502 1.00 98.25 87 ILE A CA 1
ATOM 678 C C . ILE A 1 87 ? 2.758 7.523 6.396 1.00 98.25 87 ILE A C 1
ATOM 680 O O . ILE A 1 87 ? 3.173 8.274 7.274 1.00 98.25 87 ILE A O 1
ATOM 684 N N . TRP A 1 88 ? 3.478 7.264 5.301 1.00 97.62 88 TRP A N 1
ATOM 685 C CA . TRP A 1 88 ? 4.823 7.819 5.093 1.00 97.62 88 TRP A CA 1
ATOM 686 C C . TRP A 1 88 ? 4.854 9.343 4.975 1.00 97.62 88 TRP A C 1
ATOM 688 O O . TRP A 1 88 ? 5.823 9.973 5.392 1.00 97.62 88 TRP A O 1
ATOM 698 N N . ASN A 1 89 ? 3.795 9.949 4.442 1.00 97.44 89 ASN A N 1
ATOM 699 C CA . ASN A 1 89 ? 3.741 11.393 4.234 1.00 97.44 89 ASN A CA 1
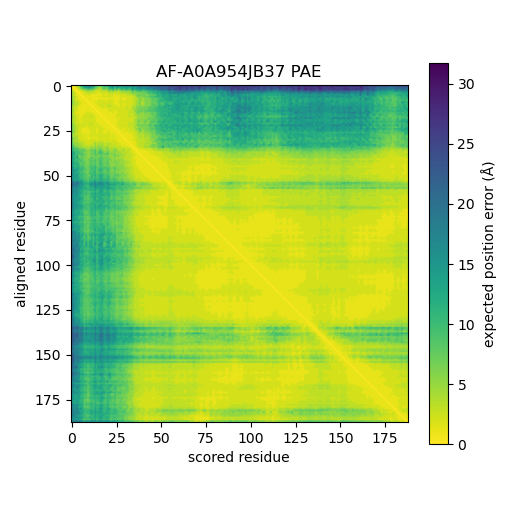ATOM 700 C C . ASN A 1 89 ? 3.339 12.185 5.489 1.00 97.44 89 ASN A C 1
ATOM 702 O O . ASN A 1 89 ? 3.821 13.302 5.673 1.00 97.44 89 ASN A O 1
ATOM 706 N N . GLY A 1 90 ? 2.460 11.651 6.342 1.00 96.31 90 GLY A N 1
ATOM 707 C CA . GLY A 1 90 ? 1.947 12.399 7.503 1.00 96.31 90 GLY A CA 1
ATOM 708 C C . GLY A 1 90 ? 1.459 11.542 8.668 1.00 96.31 90 GLY A C 1
ATOM 709 O O . GLY A 1 90 ? 0.637 11.987 9.479 1.00 96.31 90 GLY A O 1
ATOM 710 N N . GLY A 1 91 ? 1.941 10.305 8.746 1.00 98.19 91 GLY A N 1
ATOM 711 C CA . GLY A 1 91 ? 1.554 9.327 9.751 1.00 98.19 91 GLY A CA 1
ATOM 712 C C . GLY A 1 91 ? 0.117 8.836 9.595 1.00 98.19 91 GLY A C 1
ATOM 713 O O . GLY A 1 91 ? -0.659 9.247 8.723 1.00 98.19 91 GLY A O 1
ATOM 714 N N . ILE A 1 92 ? -0.284 7.975 10.519 1.00 98.44 92 ILE A N 1
ATOM 715 C CA . ILE A 1 92 ? -1.632 7.404 10.594 1.00 98.44 92 ILE A CA 1
ATOM 716 C C . ILE A 1 92 ? -2.698 8.504 10.730 1.00 98.44 92 ILE A C 1
ATOM 718 O O . ILE A 1 92 ? -3.833 8.353 10.264 1.00 98.44 92 ILE A O 1
ATOM 722 N N . SER A 1 93 ? -2.342 9.638 11.341 1.00 97.56 93 SER A N 1
ATOM 723 C CA . SER A 1 93 ? -3.238 10.789 11.460 1.00 97.56 93 SER A CA 1
ATOM 724 C C . SER A 1 93 ? -3.641 11.369 10.096 1.00 97.56 93 SER A C 1
ATOM 726 O O . SER A 1 93 ? -4.829 11.642 9.885 1.00 97.56 93 SER A O 1
ATOM 728 N N . GLN A 1 94 ? -2.694 11.484 9.155 1.00 97.31 94 GLN A N 1
ATOM 729 C CA . GLN A 1 94 ? -2.965 11.925 7.788 1.00 97.31 94 GLN A CA 1
ATOM 730 C C . GLN A 1 94 ? -3.834 10.904 7.054 1.00 97.31 94 GLN A C 1
ATOM 732 O O . GLN A 1 94 ? -4.851 11.286 6.470 1.00 97.31 94 GLN A O 1
ATOM 737 N N . LEU A 1 95 ? -3.500 9.612 7.160 1.00 98.06 95 LEU A N 1
ATOM 738 C CA . LEU A 1 95 ? -4.301 8.530 6.582 1.00 98.06 95 LEU A CA 1
ATOM 739 C C . LEU A 1 95 ? -5.775 8.619 7.012 1.00 98.06 95 LEU A C 1
ATOM 741 O O . LEU A 1 95 ? -6.667 8.547 6.171 1.00 98.06 95 LEU A O 1
ATOM 745 N N . HIS A 1 96 ? -6.058 8.805 8.308 1.00 97.56 96 HIS A N 1
ATOM 746 C CA . HIS A 1 96 ? -7.436 8.937 8.811 1.00 97.56 96 HIS A CA 1
ATOM 747 C C . HIS A 1 96 ? -8.141 10.206 8.316 1.00 97.56 96 HIS A C 1
ATOM 749 O O . HIS A 1 96 ? -9.357 10.192 8.071 1.00 97.56 96 HIS A O 1
ATOM 755 N N . GLY A 1 97 ? -7.394 11.303 8.173 1.00 96.38 97 GLY A N 1
ATOM 756 C CA . GLY A 1 97 ? -7.887 12.566 7.626 1.00 96.38 97 GLY A CA 1
ATOM 757 C C . GLY A 1 97 ? -8.326 12.439 6.167 1.00 96.38 97 GLY A C 1
ATOM 758 O O . GLY A 1 97 ? -9.392 12.948 5.802 1.00 96.38 97 GLY A O 1
ATOM 759 N N . ASN A 1 98 ? -7.562 11.688 5.377 1.00 96.50 98 ASN A N 1
ATOM 760 C CA . ASN A 1 98 ? -7.743 11.528 3.942 1.00 96.50 98 ASN A CA 1
ATOM 761 C C . ASN A 1 98 ? -8.854 10.531 3.565 1.00 96.50 98 ASN A C 1
ATOM 763 O O . ASN A 1 98 ? -9.429 9.805 4.381 1.00 96.50 98 ASN A O 1
ATOM 767 N N . SER A 1 99 ? -9.206 10.524 2.278 1.00 94.31 99 SER A N 1
ATOM 768 C CA . SER A 1 99 ? -10.193 9.599 1.701 1.00 94.31 99 SER A CA 1
ATOM 769 C C . SER A 1 99 ? -9.643 8.177 1.512 1.00 94.31 99 SER A C 1
ATOM 771 O O . SER A 1 99 ? -10.424 7.222 1.464 1.00 94.31 99 SER A O 1
ATOM 773 N N . THR A 1 100 ? -8.318 8.023 1.509 1.00 95.94 100 THR A N 1
ATOM 774 C CA . THR A 1 100 ? -7.572 6.752 1.548 1.00 95.94 100 THR A CA 1
ATOM 775 C C . THR A 1 100 ? -7.894 5.901 2.772 1.00 95.94 100 THR A C 1
ATOM 777 O O . THR A 1 100 ? -7.857 4.677 2.669 1.00 95.94 100 THR A O 1
ATOM 780 N N . TRP A 1 101 ? -8.340 6.502 3.886 1.00 96.56 101 TRP A N 1
ATOM 781 C CA . TRP A 1 101 ? -8.860 5.777 5.054 1.00 96.56 101 TRP A CA 1
ATOM 782 C C . TRP A 1 101 ? -9.889 4.706 4.680 1.00 96.56 101 TRP A C 1
ATOM 784 O O . TRP A 1 101 ? -9.995 3.671 5.329 1.00 96.56 101 TRP A O 1
ATOM 794 N N . THR A 1 102 ? -10.679 4.939 3.630 1.00 94.94 102 THR A N 1
ATOM 795 C CA . THR A 1 102 ? -11.687 3.968 3.190 1.00 94.94 102 THR A CA 1
ATOM 796 C C . THR A 1 102 ? -11.089 2.648 2.699 1.00 94.94 102 THR A C 1
ATOM 798 O O . THR A 1 102 ? -11.798 1.645 2.737 1.00 94.94 102 THR A O 1
ATOM 801 N N . MET A 1 103 ? -9.811 2.642 2.309 1.00 96.81 103 MET A N 1
ATOM 802 C CA . MET A 1 103 ? -9.075 1.513 1.731 1.00 96.81 103 MET A CA 1
ATOM 803 C C . MET A 1 103 ? -8.257 0.721 2.755 1.00 96.81 103 MET A C 1
ATOM 805 O O . MET A 1 103 ? -7.755 -0.347 2.421 1.00 96.81 103 MET A O 1
ATOM 809 N N . ILE A 1 104 ? -8.135 1.188 4.005 1.00 97.94 104 ILE A N 1
ATOM 810 C CA . ILE A 1 104 ? -7.318 0.494 5.013 1.00 97.94 104 ILE A CA 1
ATOM 811 C C . ILE A 1 104 ? -7.717 -0.981 5.244 1.00 97.94 104 ILE A C 1
ATOM 813 O O . ILE A 1 104 ? -6.809 -1.777 5.460 1.00 97.94 104 ILE A O 1
ATOM 817 N N . PRO A 1 105 ? -8.994 -1.422 5.140 1.00 97.38 105 PRO A N 1
ATOM 818 C CA . PRO A 1 105 ? -9.307 -2.851 5.249 1.00 97.38 105 PRO A CA 1
ATOM 819 C C . PRO A 1 105 ? -8.739 -3.666 4.083 1.00 97.38 105 PRO A C 1
ATOM 821 O O . PRO A 1 105 ? -8.244 -4.766 4.289 1.00 97.38 105 PRO A O 1
ATOM 824 N N . ASP A 1 106 ? -8.769 -3.103 2.873 1.00 98.00 106 ASP A N 1
ATOM 825 C CA . ASP A 1 106 ? -8.202 -3.731 1.680 1.00 98.00 106 ASP A CA 1
ATOM 826 C C . ASP A 1 106 ? -6.657 -3.769 1.777 1.00 98.00 106 ASP A C 1
ATOM 828 O O . ASP A 1 106 ? -6.033 -4.736 1.357 1.00 98.00 106 ASP A O 1
ATOM 832 N N . ALA A 1 107 ? -6.027 -2.776 2.420 1.00 98.50 107 ALA A N 1
ATOM 833 C CA . ALA A 1 107 ? -4.594 -2.805 2.734 1.00 98.50 107 ALA A CA 1
ATOM 834 C C . ALA A 1 107 ? -4.227 -3.845 3.815 1.00 98.50 107 ALA A C 1
ATOM 836 O O . ALA A 1 107 ? -3.169 -4.467 3.726 1.00 98.50 107 ALA A O 1
ATOM 837 N N . VAL A 1 108 ? -5.093 -4.075 4.813 1.00 98.38 108 VAL A N 1
ATOM 838 C CA . VAL A 1 108 ? -4.926 -5.190 5.767 1.00 98.38 108 VAL A CA 1
ATOM 839 C C . VAL A 1 108 ? -4.955 -6.520 5.015 1.00 98.38 108 VAL A C 1
ATOM 841 O O . VAL A 1 108 ? -4.038 -7.316 5.180 1.00 98.38 108 VAL A O 1
ATOM 844 N N . GLU A 1 109 ? -5.953 -6.731 4.152 1.00 97.81 109 GLU A N 1
ATOM 845 C CA . GLU A 1 109 ? -6.061 -7.943 3.327 1.00 97.81 109 GLU A CA 1
ATOM 846 C C . GLU A 1 109 ? -4.838 -8.125 2.417 1.00 97.81 109 GLU A C 1
ATOM 848 O O . GLU A 1 109 ? -4.333 -9.236 2.302 1.00 97.81 109 GLU A O 1
ATOM 853 N N . ALA A 1 110 ? -4.312 -7.047 1.827 1.00 98.44 110 ALA A N 1
ATOM 854 C CA . ALA A 1 110 ? -3.091 -7.094 1.023 1.00 98.44 110 ALA A CA 1
ATOM 855 C C . ALA A 1 110 ? -1.886 -7.599 1.833 1.00 98.44 110 ALA A C 1
ATOM 857 O O . ALA A 1 110 ? -1.164 -8.483 1.378 1.00 98.44 110 ALA A O 1
ATOM 858 N N . ALA A 1 111 ? -1.692 -7.078 3.048 1.00 98.44 111 ALA A N 1
ATOM 859 C CA . ALA A 1 111 ? -0.615 -7.516 3.932 1.00 98.44 111 ALA A CA 1
ATOM 860 C C . ALA A 1 111 ? -0.808 -8.964 4.418 1.00 98.44 111 ALA A C 1
ATOM 862 O O . ALA A 1 111 ? 0.167 -9.703 4.518 1.00 98.44 111 ALA A O 1
ATOM 863 N N . GLU A 1 112 ? -2.045 -9.400 4.683 1.00 97.88 112 GLU A N 1
ATOM 864 C CA . GLU A 1 112 ? -2.337 -10.801 5.026 1.00 97.88 112 GLU A CA 1
ATOM 865 C C . GLU A 1 112 ? -2.077 -11.740 3.854 1.00 97.88 112 GLU A C 1
ATOM 867 O O . GLU A 1 112 ? -1.463 -12.788 4.038 1.00 97.88 112 GLU A O 1
ATOM 872 N N . ALA A 1 113 ? -2.500 -11.351 2.652 1.00 97.81 113 ALA A N 1
ATOM 873 C CA . ALA A 1 113 ? -2.238 -12.100 1.436 1.00 97.81 113 ALA A CA 1
ATOM 874 C C . ALA A 1 113 ? -0.736 -12.168 1.132 1.00 97.81 113 ALA A C 1
ATOM 876 O O . ALA A 1 113 ? -0.277 -13.185 0.637 1.00 97.81 113 ALA A O 1
ATOM 877 N N . ALA A 1 114 ? 0.048 -11.150 1.476 1.00 97.19 114 ALA A N 1
ATOM 878 C CA . ALA A 1 114 ? 1.507 -11.176 1.370 1.00 97.19 114 ALA A CA 1
ATOM 879 C C . ALA A 1 114 ? 2.208 -11.960 2.506 1.00 97.19 114 ALA A C 1
ATOM 881 O O . ALA A 1 114 ? 3.422 -11.865 2.644 1.00 97.19 114 ALA A O 1
ATOM 882 N N . ASP A 1 115 ? 1.467 -12.692 3.351 1.00 97.50 115 ASP A N 1
ATOM 883 C CA . ASP A 1 115 ? 1.975 -13.392 4.545 1.00 97.50 115 ASP A CA 1
ATOM 884 C C . ASP A 1 115 ? 2.698 -12.459 5.551 1.00 97.50 115 ASP A C 1
ATOM 886 O O . ASP A 1 115 ? 3.420 -12.889 6.455 1.00 97.50 115 ASP A O 1
ATOM 890 N N . ASN A 1 116 ? 2.444 -11.149 5.464 1.00 97.44 116 ASN A N 1
ATOM 891 C CA . ASN A 1 116 ? 3.005 -10.127 6.336 1.00 97.44 116 ASN A CA 1
ATOM 892 C C . ASN A 1 116 ? 2.049 -9.801 7.490 1.00 97.44 116 ASN A C 1
ATOM 894 O O . ASN A 1 116 ? 1.483 -8.708 7.625 1.00 97.44 116 ASN A O 1
ATOM 898 N N . HIS A 1 117 ? 1.871 -10.790 8.365 1.00 97.31 117 HIS A N 1
ATOM 899 C CA . HIS A 1 117 ? 0.910 -10.719 9.466 1.00 97.31 117 HIS A CA 1
ATOM 900 C C . HIS A 1 117 ? 1.198 -9.593 10.469 1.00 97.31 117 HIS A C 1
ATOM 902 O O . HIS A 1 117 ? 0.274 -9.114 11.126 1.00 97.31 117 HIS A O 1
ATOM 908 N N . ARG A 1 118 ? 2.456 -9.141 10.593 1.00 97.81 118 ARG A N 1
ATOM 909 C CA . ARG A 1 118 ? 2.814 -8.027 11.487 1.00 97.81 118 ARG A CA 1
ATOM 910 C C . ARG A 1 118 ? 2.263 -6.699 10.976 1.00 97.81 118 ARG A C 1
ATOM 912 O O . ARG A 1 118 ? 1.599 -6.001 11.741 1.00 97.81 118 ARG A O 1
ATOM 919 N N . VAL A 1 119 ? 2.473 -6.387 9.694 1.00 98.50 119 VAL A N 1
ATOM 920 C CA . VAL A 1 119 ? 1.911 -5.180 9.065 1.00 98.50 119 VAL A CA 1
ATOM 921 C C . VAL A 1 119 ? 0.384 -5.244 9.075 1.00 98.50 119 VAL A C 1
ATOM 923 O O . VAL A 1 119 ? -0.266 -4.286 9.493 1.00 98.50 119 VAL A O 1
ATOM 926 N N . ALA A 1 120 ? -0.201 -6.395 8.725 1.00 98.38 120 ALA A N 1
ATOM 927 C CA . ALA A 1 120 ? -1.648 -6.597 8.787 1.00 98.38 120 ALA A CA 1
ATOM 928 C C . ALA A 1 120 ? -2.227 -6.360 10.194 1.00 98.38 120 ALA A C 1
ATOM 930 O O . ALA A 1 120 ? -3.230 -5.658 10.348 1.00 98.38 120 ALA A O 1
ATOM 931 N N . SER A 1 121 ? -1.586 -6.917 11.229 1.00 98.12 121 SER A N 1
ATOM 932 C CA . SER A 1 121 ? -2.003 -6.734 12.623 1.00 98.12 121 SER A CA 1
ATOM 933 C C . SER A 1 121 ? -1.931 -5.269 13.035 1.00 98.12 121 SER A C 1
ATOM 935 O O . SER A 1 121 ? -2.895 -4.753 13.598 1.00 98.12 121 SER A O 1
ATOM 937 N N . LEU A 1 122 ? -0.840 -4.571 12.710 1.00 98.50 122 LEU A N 1
ATOM 938 C CA . LEU A 1 122 ? -0.696 -3.160 13.060 1.00 98.50 122 LEU A CA 1
ATOM 939 C C . LEU A 1 122 ? -1.746 -2.288 12.356 1.00 98.50 122 LEU A C 1
ATOM 941 O O . LEU A 1 122 ? -2.390 -1.461 12.999 1.00 98.50 122 LEU A O 1
ATOM 945 N N . LEU A 1 123 ? -1.995 -2.501 11.062 1.00 98.50 123 LEU A N 1
ATOM 946 C CA . LEU A 1 123 ? -3.052 -1.788 10.336 1.00 98.50 123 LEU A CA 1
ATOM 947 C C . LEU A 1 123 ? -4.444 -2.072 10.934 1.00 98.50 123 LEU A C 1
ATOM 949 O O . LEU A 1 123 ? -5.280 -1.171 11.032 1.00 98.50 123 LEU A O 1
ATOM 953 N N . ARG A 1 124 ? -4.704 -3.296 11.409 1.00 98.06 124 ARG A N 1
ATOM 954 C CA . ARG A 1 124 ? -5.938 -3.631 12.141 1.00 98.06 124 ARG A CA 1
ATOM 955 C C . ARG A 1 124 ? -6.026 -2.902 13.487 1.00 98.06 124 ARG A C 1
ATOM 957 O O . ARG A 1 124 ? -7.097 -2.404 13.837 1.00 98.06 124 ARG A O 1
ATOM 964 N N . GLU A 1 125 ? -4.920 -2.783 14.214 1.00 98.38 125 GLU A N 1
ATOM 965 C CA . GLU A 1 125 ? -4.828 -1.998 15.452 1.00 98.38 125 GLU A CA 1
ATOM 966 C C . GLU A 1 125 ? -5.072 -0.500 15.213 1.00 98.38 125 GLU A C 1
ATOM 968 O O . GLU A 1 125 ? -5.757 0.147 16.007 1.00 98.38 125 GLU A O 1
ATOM 973 N N . VAL A 1 126 ? -4.617 0.044 14.082 1.00 98.19 126 VAL A N 1
ATOM 974 C CA . VAL A 1 126 ? -4.935 1.413 13.645 1.00 98.19 126 VAL A CA 1
ATOM 975 C C . VAL A 1 126 ? -6.441 1.608 13.467 1.00 98.19 126 VAL A C 1
ATOM 977 O O . VAL A 1 126 ? -7.016 2.583 13.962 1.00 98.19 126 VAL A O 1
ATOM 980 N N . ILE A 1 127 ? -7.118 0.666 12.805 1.00 97.69 127 ILE A N 1
ATOM 981 C CA . ILE A 1 127 ? -8.582 0.689 12.682 1.00 97.69 127 ILE A CA 1
ATOM 982 C C . ILE A 1 127 ? -9.230 0.647 14.073 1.00 97.69 127 ILE A C 1
ATOM 984 O O . ILE A 1 127 ? -10.163 1.415 14.344 1.00 97.69 127 ILE A O 1
ATOM 988 N N . TYR A 1 128 ? -8.726 -0.215 14.959 1.00 97.31 128 TYR A N 1
ATOM 989 C CA . TYR A 1 128 ? -9.245 -0.385 16.313 1.00 97.31 128 TYR A CA 1
ATOM 990 C C . TYR A 1 128 ? -9.098 0.879 17.171 1.00 97.31 128 TYR A C 1
ATOM 992 O O . TYR A 1 128 ? -10.064 1.281 17.822 1.00 97.31 128 TYR A O 1
ATOM 1000 N N . TYR A 1 129 ? -7.957 1.574 17.098 1.00 97.50 129 TYR A N 1
ATOM 1001 C CA . TYR A 1 129 ? -7.715 2.848 17.788 1.00 97.50 129 TYR A CA 1
ATOM 1002 C C . TYR A 1 129 ? -8.834 3.867 17.521 1.00 97.50 129 TYR A C 1
ATOM 1004 O O . TYR A 1 129 ? -9.407 4.460 18.443 1.00 97.50 129 TYR A O 1
ATOM 1012 N N . TYR A 1 130 ? -9.190 4.061 16.247 1.00 96.88 130 TYR A N 1
ATOM 1013 C CA . TYR A 1 130 ? -10.260 4.985 15.868 1.00 96.88 130 TYR A CA 1
ATOM 1014 C C . TYR A 1 130 ? -11.655 4.426 16.155 1.00 96.88 130 TYR A C 1
ATOM 1016 O O . TYR A 1 130 ? -12.574 5.206 16.422 1.00 96.88 130 TYR A O 1
ATOM 1024 N N . HIS A 1 131 ? -11.836 3.105 16.110 1.00 94.56 131 HIS A N 1
ATOM 1025 C CA . HIS A 1 131 ? -13.092 2.456 16.480 1.00 94.56 131 HIS A CA 1
ATOM 1026 C C . HIS A 1 131 ? -13.419 2.675 17.966 1.00 94.56 131 HIS A C 1
ATOM 1028 O O . HIS A 1 131 ? -14.482 3.222 18.259 1.00 94.56 131 HIS A O 1
ATOM 1034 N N . GLN A 1 132 ? -12.489 2.386 18.888 1.00 93.94 132 GLN A N 1
ATOM 1035 C CA . GLN A 1 132 ? -12.676 2.590 20.335 1.00 93.94 132 GLN A CA 1
ATOM 1036 C C . GLN A 1 132 ? -13.004 4.043 20.700 1.00 93.94 132 GLN A C 1
ATOM 1038 O O . GLN A 1 132 ? -13.775 4.313 21.617 1.00 93.94 132 GLN A O 1
ATOM 1043 N N . LYS A 1 133 ? -12.445 5.004 19.958 1.00 94.00 133 LYS A N 1
ATOM 1044 C CA . LYS A 1 133 ? -12.711 6.440 20.147 1.00 94.00 133 LYS A CA 1
ATOM 1045 C C . LYS A 1 133 ? -13.993 6.922 19.464 1.00 94.00 133 LYS A C 1
ATOM 1047 O O . LYS A 1 133 ? -14.241 8.126 19.435 1.00 94.00 133 LYS A O 1
ATOM 1052 N N . ASN A 1 134 ? -14.783 6.018 18.882 1.00 92.31 134 ASN A N 1
ATOM 1053 C CA . ASN A 1 134 ? -15.996 6.314 18.120 1.00 92.31 134 ASN A CA 1
ATOM 1054 C C . ASN A 1 134 ? -15.760 7.265 16.922 1.00 92.31 134 ASN A C 1
ATOM 1056 O O . ASN A 1 134 ? -16.651 8.006 16.507 1.00 92.31 134 ASN A O 1
ATOM 1060 N N . ARG A 1 135 ? -14.544 7.243 16.357 1.00 91.62 135 ARG A N 1
ATOM 1061 C CA . ARG A 1 135 ? -14.075 8.090 15.241 1.00 91.62 135 ARG A CA 1
ATOM 1062 C C . ARG A 1 135 ? -13.858 7.320 13.936 1.00 91.62 135 ARG A C 1
ATOM 1064 O O . ARG A 1 135 ? -13.455 7.910 12.933 1.00 91.62 135 ARG A O 1
ATOM 1071 N N . SER A 1 136 ? -14.103 6.011 13.923 1.00 87.19 136 SER A N 1
ATOM 1072 C CA . SER A 1 136 ? -13.980 5.214 12.703 1.00 87.19 136 SER A CA 1
ATOM 1073 C C . SER A 1 136 ? -15.069 5.585 11.693 1.00 87.19 136 SER A C 1
ATOM 1075 O O . SER A 1 136 ? -16.265 5.508 11.985 1.00 87.19 136 SER A O 1
ATOM 1077 N N . LYS A 1 137 ? -14.647 5.935 10.472 1.00 89.50 137 LYS A N 1
ATOM 1078 C CA . LYS A 1 137 ? -15.530 6.159 9.313 1.00 89.50 137 LYS A CA 1
ATOM 1079 C C . LYS A 1 137 ? -15.983 4.836 8.654 1.00 89.50 137 LYS A C 1
ATOM 1081 O O . LYS A 1 137 ? -16.691 4.867 7.654 1.00 89.50 137 LYS A O 1
ATOM 1086 N N . LEU A 1 138 ? -15.596 3.675 9.205 1.00 90.75 138 LEU A N 1
ATOM 1087 C CA . LEU A 1 138 ? -15.783 2.338 8.608 1.00 90.75 138 LEU A CA 1
ATOM 1088 C C . LEU A 1 138 ? -16.907 1.509 9.249 1.00 90.75 138 LEU A C 1
ATOM 1090 O O . LEU A 1 138 ? -17.019 0.322 8.963 1.00 90.75 138 LEU A O 1
ATOM 1094 N N . LYS A 1 139 ? -17.771 2.111 10.077 1.00 82.00 139 LYS A N 1
ATOM 1095 C CA . LYS A 1 139 ? -18.811 1.399 10.857 1.00 82.00 139 LYS A CA 1
ATOM 1096 C C . LYS A 1 139 ? -19.736 0.483 10.043 1.00 82.00 139 LYS A C 1
ATOM 1098 O O . LYS A 1 139 ? -20.329 -0.423 10.602 1.00 82.00 139 LYS A O 1
ATOM 1103 N N . ARG A 1 140 ? -19.898 0.736 8.738 1.00 84.38 140 ARG A N 1
ATOM 1104 C CA . ARG A 1 140 ? -20.714 -0.101 7.838 1.00 84.38 140 ARG A CA 1
ATOM 1105 C C . ARG A 1 140 ? -19.943 -1.260 7.195 1.00 84.38 140 ARG A C 1
ATOM 1107 O O . ARG A 1 140 ? -20.578 -2.180 6.703 1.00 84.38 140 ARG A O 1
ATOM 1114 N N . ARG A 1 141 ? -18.607 -1.189 7.144 1.00 85.19 141 ARG A N 1
ATOM 1115 C CA . ARG A 1 141 ? -17.733 -2.216 6.544 1.00 85.19 141 ARG A CA 1
ATOM 1116 C C . ARG A 1 141 ? -17.146 -3.169 7.587 1.00 85.19 141 ARG A C 1
ATOM 1118 O O . ARG A 1 141 ? -16.719 -4.252 7.220 1.00 85.19 141 ARG A O 1
ATOM 1125 N N . ILE A 1 142 ? -17.089 -2.754 8.853 1.00 89.06 142 ILE A N 1
ATOM 1126 C CA . ILE A 1 142 ? -16.380 -3.471 9.914 1.00 89.06 142 ILE A CA 1
ATOM 1127 C C . ILE A 1 142 ? -17.326 -3.722 11.083 1.00 89.06 142 ILE A C 1
ATOM 1129 O O . ILE A 1 142 ? -17.865 -2.775 11.656 1.00 89.06 142 ILE A O 1
ATOM 1133 N N . THR A 1 143 ? -17.505 -4.996 11.423 1.00 88.31 143 THR A N 1
ATOM 1134 C CA . THR A 1 143 ? -18.237 -5.469 12.604 1.00 88.31 143 THR A CA 1
ATOM 1135 C C . THR A 1 143 ? -17.294 -5.626 13.795 1.00 88.31 143 THR A C 1
ATOM 1137 O O . THR A 1 143 ? -16.085 -5.752 13.609 1.00 88.31 143 THR A O 1
ATOM 1140 N N . ASP A 1 144 ? -17.829 -5.701 15.015 1.00 88.25 144 ASP A N 1
ATOM 1141 C CA . ASP A 1 144 ? -17.018 -5.896 16.231 1.00 88.25 144 ASP A CA 1
ATOM 1142 C C . ASP A 1 144 ? -16.184 -7.189 16.176 1.00 88.25 144 ASP A C 1
ATOM 1144 O O . ASP A 1 144 ? -15.057 -7.244 16.665 1.00 88.25 144 ASP A O 1
ATOM 1148 N N . ASP A 1 145 ? -16.695 -8.201 15.470 1.00 92.62 145 ASP A N 1
ATOM 1149 C CA . ASP A 1 145 ? -16.000 -9.456 15.181 1.00 92.62 145 ASP A CA 1
ATOM 1150 C C . ASP A 1 145 ? -14.635 -9.276 14.500 1.00 92.62 145 ASP A C 1
ATOM 1152 O O . ASP A 1 145 ? -13.739 -10.096 14.701 1.00 92.62 145 ASP A O 1
ATOM 1156 N N . TYR A 1 146 ? -14.446 -8.192 13.745 1.00 93.19 146 TYR A N 1
ATOM 1157 C CA . TYR A 1 146 ? -13.181 -7.871 13.080 1.00 93.19 146 TYR A CA 1
ATOM 1158 C C . TYR A 1 146 ? -12.037 -7.609 14.072 1.00 93.19 146 TYR A C 1
ATOM 1160 O O . TYR A 1 146 ? -10.866 -7.733 13.719 1.00 93.19 146 TYR A O 1
ATOM 1168 N N . PHE A 1 147 ? -12.364 -7.266 15.322 1.00 95.00 147 PHE A N 1
ATOM 1169 C CA . PHE A 1 147 ? -11.396 -6.959 16.373 1.00 95.00 147 PHE A CA 1
ATOM 1170 C C . PHE A 1 147 ? -11.197 -8.102 17.371 1.00 95.00 147 PHE A C 1
ATOM 1172 O O . PHE A 1 147 ? -10.495 -7.918 18.360 1.00 95.00 147 PHE A O 1
ATOM 1179 N N . LYS A 1 148 ? -11.756 -9.297 17.124 1.00 93.56 148 LYS A N 1
ATOM 1180 C CA . LYS A 1 148 ? -11.612 -10.462 18.022 1.00 93.56 148 LYS A CA 1
ATOM 1181 C C . LYS A 1 148 ? -10.159 -10.853 18.300 1.00 93.56 148 LYS A C 1
ATOM 1183 O O . LYS A 1 148 ? -9.874 -11.395 19.362 1.00 93.56 148 LYS A O 1
ATOM 1188 N N . SER A 1 149 ? -9.250 -10.593 17.359 1.00 92.19 149 SER A N 1
ATOM 1189 C CA . SER A 1 149 ? -7.819 -10.871 17.519 1.00 92.19 149 SER A CA 1
ATOM 1190 C C . SER A 1 149 ? -7.079 -9.819 18.350 1.00 92.19 149 SER A C 1
ATOM 1192 O O . SER A 1 149 ? -5.914 -10.025 18.681 1.00 92.19 149 SER A O 1
ATOM 1194 N N . ILE A 1 150 ? -7.709 -8.680 18.657 1.00 95.12 150 ILE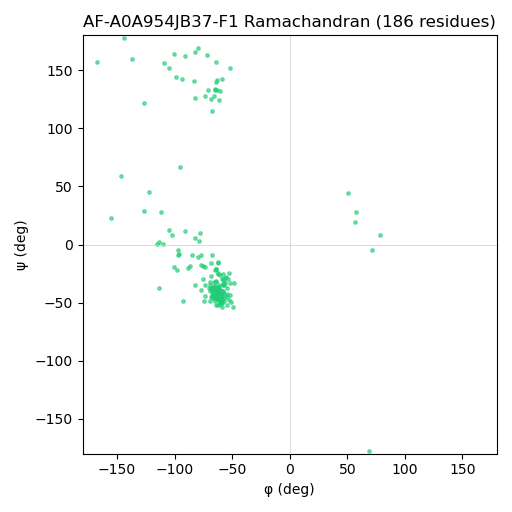 A N 1
ATOM 1195 C CA . ILE A 1 150 ? -7.089 -7.606 19.431 1.00 95.12 150 ILE A CA 1
ATOM 1196 C C . ILE A 1 150 ? -7.195 -7.943 20.926 1.00 95.12 150 ILE A C 1
ATOM 1198 O O . ILE A 1 150 ? -8.301 -8.187 21.416 1.00 95.12 150 ILE A O 1
ATOM 1202 N N . PRO A 1 151 ? -6.082 -7.946 21.684 1.00 93.62 151 PRO A N 1
ATOM 1203 C CA . PRO A 1 151 ? -6.113 -8.259 23.109 1.00 93.62 151 PRO A CA 1
ATOM 1204 C C . PRO A 1 151 ? -7.018 -7.308 23.903 1.00 93.62 151 PRO A C 1
ATOM 1206 O O . PRO A 1 151 ? -7.019 -6.098 23.683 1.00 93.62 151 PRO A O 1
ATOM 1209 N N . SER A 1 152 ? -7.725 -7.832 24.907 1.00 90.75 152 SER A N 1
ATOM 1210 C CA . SER A 1 152 ? -8.608 -7.036 25.776 1.00 90.75 152 SER A CA 1
ATOM 1211 C C . SER A 1 152 ? -7.879 -5.924 26.548 1.00 90.75 152 SER A C 1
ATOM 1213 O O . SER A 1 152 ? -8.485 -4.907 26.877 1.00 90.75 152 SER A O 1
ATOM 1215 N N . GLY A 1 153 ? -6.577 -6.089 26.803 1.00 92.50 153 GLY A N 1
ATOM 1216 C CA . GLY A 1 153 ? -5.704 -5.096 27.439 1.00 92.50 153 GLY A CA 1
ATOM 1217 C C . GLY A 1 153 ? -4.993 -4.144 26.472 1.00 92.50 153 GLY A C 1
ATOM 1218 O O . GLY A 1 153 ? -4.056 -3.465 26.883 1.00 92.50 153 GLY A O 1
ATOM 1219 N N . TRP A 1 154 ? -5.375 -4.109 25.193 1.00 97.12 154 TRP A N 1
ATOM 1220 C CA . TRP A 1 154 ? -4.732 -3.247 24.201 1.00 97.12 154 TRP A CA 1
ATOM 1221 C C . TRP A 1 154 ? -4.884 -1.762 24.578 1.00 97.12 154 TRP A C 1
ATOM 1223 O O . TRP A 1 154 ? -5.998 -1.285 24.800 1.00 97.12 154 TRP A O 1
ATOM 1233 N N . GLN A 1 155 ? -3.760 -1.044 24.679 1.00 95.38 155 GLN A N 1
ATOM 1234 C CA . GLN A 1 155 ? -3.680 0.361 25.110 1.00 95.38 155 GLN A CA 1
ATOM 1235 C C . GLN A 1 155 ? -2.542 1.095 24.380 1.00 95.38 155 GLN A C 1
ATOM 1237 O O . GLN A 1 155 ? -1.610 1.596 25.010 1.00 95.38 155 GLN A O 1
ATOM 1242 N N . LYS A 1 156 ? -2.577 1.141 23.043 1.00 98.00 156 LYS A N 1
ATOM 1243 C CA . LYS A 1 156 ? -1.576 1.900 22.276 1.00 98.00 156 LYS A CA 1
ATOM 1244 C C . LYS A 1 156 ? -2.057 3.316 21.976 1.00 98.00 156 LYS A C 1
ATOM 1246 O O . LYS A 1 156 ? -3.234 3.565 21.702 1.00 98.00 156 LYS A O 1
ATOM 1251 N N . THR A 1 157 ? -1.125 4.262 22.030 1.00 98.06 157 THR A N 1
ATOM 1252 C CA . THR A 1 157 ? -1.351 5.627 21.541 1.00 98.06 157 THR A CA 1
ATOM 1253 C C . THR A 1 157 ? -1.145 5.688 20.027 1.00 98.06 157 THR A C 1
ATOM 1255 O O . THR A 1 157 ? -0.570 4.776 19.442 1.00 98.06 157 THR A O 1
ATOM 1258 N N . LEU A 1 158 ? -1.594 6.773 19.387 1.00 97.62 158 LEU A N 1
ATOM 1259 C CA . LEU A 1 158 ? -1.361 6.958 17.952 1.00 97.62 158 LEU A CA 1
ATOM 1260 C C . LEU A 1 158 ? 0.140 7.044 17.635 1.00 97.62 158 LEU A C 1
ATOM 1262 O O . LEU A 1 158 ? 0.586 6.398 16.702 1.00 97.62 158 LEU A O 1
ATOM 1266 N N . ALA A 1 159 ? 0.908 7.749 18.474 1.00 98.38 159 ALA A N 1
ATOM 1267 C CA . ALA A 1 159 ? 2.358 7.858 18.332 1.00 98.38 159 ALA A CA 1
ATOM 1268 C C . ALA A 1 159 ? 3.054 6.489 18.405 1.00 98.38 159 ALA A C 1
ATOM 1270 O O . ALA A 1 159 ? 3.909 6.202 17.584 1.00 98.38 159 ALA A O 1
ATOM 1271 N N . MET A 1 160 ? 2.628 5.608 19.320 1.00 98.62 160 MET A N 1
ATOM 1272 C CA . MET A 1 160 ? 3.165 4.240 19.386 1.00 98.62 160 MET A CA 1
ATOM 1273 C C . MET A 1 160 ? 2.874 3.444 18.110 1.00 98.62 160 MET A C 1
ATOM 1275 O O . MET A 1 160 ? 3.717 2.677 17.668 1.00 98.62 160 MET A O 1
ATOM 1279 N N . LEU A 1 161 ? 1.684 3.611 17.524 1.00 98.62 161 LEU A N 1
ATOM 1280 C CA . LEU A 1 161 ? 1.330 2.939 16.273 1.00 98.62 161 LEU A CA 1
ATOM 1281 C C . LEU A 1 161 ? 2.137 3.477 15.087 1.00 98.62 161 LEU A C 1
ATOM 1283 O O . LEU A 1 161 ? 2.533 2.685 14.238 1.00 98.62 161 LEU A O 1
ATOM 1287 N N . ASP A 1 162 ? 2.390 4.788 15.040 1.00 98.44 162 ASP A N 1
ATOM 1288 C CA . ASP A 1 162 ? 3.264 5.404 14.036 1.00 98.44 162 ASP A CA 1
ATOM 1289 C C . ASP A 1 162 ? 4.696 4.864 14.179 1.00 98.44 162 ASP A C 1
ATOM 1291 O O . ASP A 1 162 ? 5.241 4.323 13.218 1.00 98.44 162 ASP A O 1
ATOM 1295 N N . ASP A 1 163 ? 5.275 4.916 15.384 1.00 98.56 163 ASP A N 1
ATOM 1296 C CA . ASP A 1 163 ? 6.626 4.409 15.666 1.00 98.56 163 ASP A CA 1
ATOM 1297 C C . ASP A 1 163 ? 6.767 2.925 15.291 1.00 98.56 163 ASP A C 1
ATOM 1299 O O . ASP A 1 163 ? 7.752 2.522 14.671 1.00 98.56 163 ASP A O 1
ATOM 1303 N N . GLU A 1 164 ? 5.772 2.099 15.630 1.00 98.56 164 GLU A N 1
ATOM 1304 C CA . GLU A 1 164 ? 5.752 0.684 15.257 1.00 98.56 164 GLU A CA 1
ATOM 1305 C C . GLU A 1 164 ? 5.646 0.477 13.741 1.00 98.56 164 GLU A C 1
ATOM 1307 O O . GLU A 1 164 ? 6.277 -0.445 13.223 1.00 98.56 164 GLU A O 1
ATOM 1312 N N . TYR A 1 165 ? 4.882 1.311 13.025 1.00 98.50 165 TYR A N 1
ATOM 1313 C CA . TYR A 1 165 ? 4.779 1.230 11.565 1.00 98.50 165 TYR A CA 1
ATOM 1314 C C . TYR A 1 165 ? 6.118 1.555 10.909 1.00 98.50 165 TYR A C 1
ATOM 1316 O O . TYR A 1 165 ? 6.604 0.788 10.079 1.00 98.50 165 TYR A O 1
ATOM 1324 N N . PHE A 1 166 ? 6.743 2.659 11.322 1.00 97.88 166 PHE A N 1
ATOM 1325 C CA . PHE A 1 166 ? 8.033 3.097 10.794 1.00 97.88 166 PHE A CA 1
ATOM 1326 C C . PHE A 1 166 ? 9.169 2.132 11.145 1.00 97.88 166 PHE A C 1
ATOM 1328 O O . PHE A 1 166 ? 10.067 1.917 10.337 1.00 97.88 166 PHE A O 1
ATOM 1335 N N . ALA A 1 167 ? 9.100 1.464 12.299 1.00 98.25 167 ALA A N 1
ATOM 1336 C CA . ALA A 1 167 ? 10.026 0.387 12.649 1.00 98.25 167 ALA A CA 1
ATOM 1337 C C . ALA A 1 167 ? 9.874 -0.873 11.770 1.00 98.25 167 ALA A C 1
ATOM 1339 O O . ALA A 1 167 ? 10.695 -1.788 11.874 1.00 98.25 167 ALA A O 1
ATOM 1340 N N . MET A 1 168 ? 8.832 -0.947 10.936 1.00 97.69 168 MET A N 1
ATOM 1341 C CA . MET A 1 168 ? 8.568 -2.040 9.999 1.00 97.69 168 MET A CA 1
ATOM 1342 C C . MET A 1 168 ? 8.728 -1.619 8.529 1.00 97.69 168 MET A C 1
ATOM 1344 O O . MET A 1 168 ? 8.066 -2.185 7.660 1.00 97.69 168 MET A O 1
ATOM 1348 N N . GLU A 1 169 ? 9.581 -0.629 8.242 1.00 96.62 169 GLU A N 1
ATOM 1349 C CA . GLU A 1 169 ? 9.780 -0.077 6.894 1.00 96.62 169 GLU A CA 1
ATOM 1350 C C . GLU A 1 169 ? 10.016 -1.151 5.828 1.00 96.62 169 GLU A C 1
ATOM 1352 O O . GLU A 1 169 ? 9.278 -1.216 4.843 1.00 96.62 169 GLU A O 1
ATOM 1357 N N . ASP A 1 170 ? 10.992 -2.031 6.053 1.00 97.12 170 ASP A N 1
ATOM 1358 C CA . ASP A 1 170 ? 11.337 -3.092 5.105 1.00 97.12 170 ASP A CA 1
ATOM 1359 C C . ASP A 1 170 ? 10.151 -4.033 4.867 1.00 97.12 170 ASP A C 1
ATOM 1361 O O . ASP A 1 170 ? 9.840 -4.380 3.729 1.00 97.12 170 ASP A O 1
ATOM 1365 N N . GLN A 1 171 ? 9.441 -4.415 5.934 1.00 97.81 171 GLN A N 1
ATOM 1366 C CA . GLN A 1 171 ? 8.272 -5.283 5.828 1.00 97.81 171 GLN A CA 1
ATOM 1367 C C . GLN A 1 171 ? 7.132 -4.590 5.076 1.00 97.81 171 GLN A C 1
ATOM 1369 O O . GLN A 1 171 ? 6.512 -5.209 4.217 1.00 97.81 171 GLN A O 1
ATOM 1374 N N . ALA A 1 172 ? 6.837 -3.327 5.385 1.00 96.94 172 ALA A N 1
ATOM 1375 C CA . ALA A 1 172 ? 5.777 -2.575 4.723 1.00 96.94 172 ALA A CA 1
ATOM 1376 C C . ALA A 1 172 ? 6.083 -2.387 3.230 1.00 96.94 172 ALA A C 1
ATOM 1378 O O . ALA A 1 172 ? 5.209 -2.606 2.393 1.00 96.94 172 ALA A O 1
ATOM 1379 N N . ASN A 1 173 ? 7.330 -2.063 2.884 1.00 95.88 173 ASN A N 1
ATOM 1380 C CA . ASN A 1 173 ? 7.755 -1.887 1.496 1.00 95.88 173 ASN A CA 1
ATOM 1381 C C . ASN A 1 173 ? 7.769 -3.206 0.704 1.00 95.88 173 ASN A C 1
ATOM 1383 O O . ASN A 1 173 ? 7.538 -3.183 -0.505 1.00 95.88 173 ASN A O 1
ATOM 1387 N N . ALA A 1 174 ? 7.956 -4.349 1.372 1.00 96.50 174 ALA A N 1
ATOM 1388 C CA . ALA A 1 174 ? 7.934 -5.668 0.741 1.00 96.50 174 ALA A CA 1
ATOM 1389 C C . ALA A 1 174 ? 6.524 -6.200 0.419 1.00 96.50 174 ALA A C 1
ATOM 1391 O O . ALA A 1 174 ? 6.396 -7.083 -0.423 1.00 96.50 174 ALA A O 1
ATOM 1392 N N . VAL A 1 175 ? 5.446 -5.668 1.019 1.00 97.62 175 VAL A N 1
ATOM 1393 C CA . VAL A 1 175 ? 4.084 -6.232 0.852 1.00 97.62 175 VAL A CA 1
ATOM 1394 C C . VAL A 1 175 ? 3.673 -6.354 -0.616 1.00 97.62 175 VAL A C 1
ATOM 1396 O O . VAL A 1 175 ? 3.140 -7.380 -1.029 1.00 97.62 175 VAL A O 1
ATOM 1399 N N . ILE A 1 176 ? 3.919 -5.318 -1.418 1.00 96.50 176 ILE A N 1
ATOM 1400 C CA . ILE A 1 176 ? 3.541 -5.314 -2.836 1.00 96.50 176 ILE A CA 1
ATOM 1401 C C . ILE A 1 176 ? 4.382 -6.317 -3.629 1.00 96.50 176 ILE A C 1
ATOM 1403 O O . ILE A 1 176 ? 3.823 -7.062 -4.435 1.00 96.50 176 ILE A O 1
ATOM 1407 N N . SER A 1 177 ? 5.701 -6.350 -3.413 1.00 94.50 177 SER A N 1
ATOM 1408 C CA . SER A 1 177 ? 6.567 -7.312 -4.100 1.00 94.50 177 SER A CA 1
ATOM 1409 C C . SER A 1 177 ? 6.202 -8.741 -3.719 1.00 94.50 177 SER A C 1
ATOM 1411 O O . SER A 1 177 ? 6.052 -9.572 -4.603 1.00 94.50 177 SER A O 1
ATOM 1413 N N . ASP A 1 178 ? 5.949 -9.010 -2.438 1.00 95.75 178 ASP A N 1
ATOM 1414 C CA . ASP A 1 178 ? 5.575 -10.338 -1.951 1.00 95.75 178 ASP A CA 1
ATOM 1415 C C . ASP A 1 178 ? 4.221 -10.788 -2.509 1.00 95.75 178 ASP A C 1
ATOM 1417 O O . ASP A 1 178 ? 4.065 -11.951 -2.890 1.00 95.75 178 ASP A O 1
ATOM 1421 N N . LEU A 1 179 ? 3.253 -9.873 -2.627 1.00 95.25 179 LEU A N 1
ATOM 1422 C CA . LEU A 1 179 ? 1.965 -10.159 -3.256 1.00 95.25 179 LEU A CA 1
ATOM 1423 C C . LEU A 1 179 ? 2.149 -10.548 -4.732 1.00 95.25 179 LEU A C 1
ATOM 1425 O O . LEU A 1 179 ? 1.608 -11.562 -5.179 1.00 95.25 179 LEU A O 1
ATOM 1429 N N . CYS A 1 180 ? 2.951 -9.780 -5.470 1.00 94.38 180 CYS A N 1
ATOM 1430 C CA . CYS A 1 180 ? 3.250 -10.013 -6.884 1.00 94.38 180 CYS A CA 1
ATOM 1431 C C . CYS A 1 180 ? 4.061 -11.302 -7.121 1.00 94.38 180 CYS A C 1
ATOM 1433 O O . CYS A 1 180 ? 3.761 -12.054 -8.051 1.00 94.38 180 CYS A O 1
ATOM 1435 N N . SER A 1 181 ? 5.057 -11.586 -6.281 1.00 91.31 181 SER A N 1
ATOM 1436 C CA . SER A 1 181 ? 5.936 -12.756 -6.390 1.00 91.31 181 SER A CA 1
ATOM 1437 C C . SER A 1 181 ? 5.242 -14.047 -5.974 1.00 91.31 181 SER A C 1
ATOM 1439 O O . SER A 1 181 ? 5.299 -15.051 -6.687 1.00 91.31 181 SER A O 1
ATOM 1441 N N . HIS A 1 182 ? 4.581 -14.044 -4.815 1.00 91.44 182 HIS A N 1
ATOM 1442 C CA . HIS A 1 182 ? 4.144 -15.277 -4.159 1.00 91.44 182 HIS A CA 1
ATOM 1443 C C . HIS A 1 182 ? 2.664 -15.591 -4.372 1.00 91.44 182 HIS A C 1
ATOM 1445 O O . HIS A 1 182 ? 2.265 -16.745 -4.213 1.00 91.44 182 HIS A O 1
ATOM 1451 N N . LYS A 1 183 ? 1.840 -14.604 -4.745 1.00 93.69 183 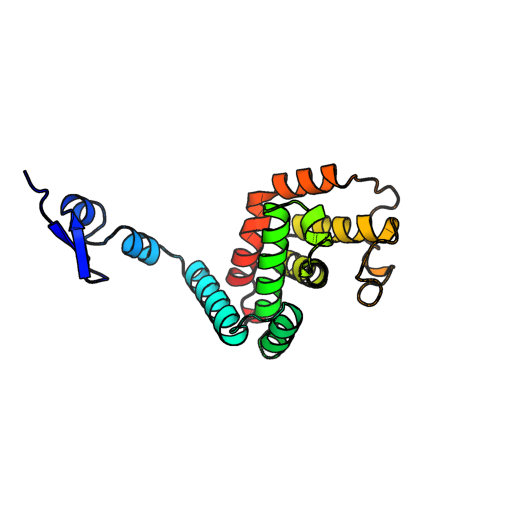LYS A N 1
ATOM 1452 C CA . LYS A 1 183 ? 0.384 -14.765 -4.887 1.00 93.69 183 LYS A CA 1
ATOM 1453 C C . LYS A 1 183 ? -0.115 -14.413 -6.291 1.00 93.69 183 LYS A C 1
ATOM 1455 O O . LYS A 1 183 ? -1.148 -13.767 -6.445 1.00 93.69 183 LYS A O 1
ATOM 1460 N N . ARG A 1 184 ? 0.584 -14.896 -7.328 1.00 90.62 184 ARG A N 1
ATOM 1461 C CA . ARG A 1 184 ? 0.229 -14.669 -8.747 1.00 90.62 184 ARG A CA 1
ATOM 1462 C C . ARG A 1 184 ? -1.218 -15.028 -9.097 1.00 90.62 184 ARG A C 1
ATOM 1464 O O . ARG A 1 184 ? -1.828 -14.323 -9.887 1.00 90.62 184 ARG A O 1
ATOM 1471 N N . SER A 1 185 ? -1.797 -16.037 -8.446 1.00 95.00 185 SER A N 1
ATOM 1472 C CA . SER A 1 185 ? -3.201 -16.427 -8.638 1.00 95.00 185 SER A CA 1
ATOM 1473 C C . SER A 1 185 ? -4.220 -15.342 -8.261 1.00 95.00 185 SER A C 1
ATOM 1475 O O . SER A 1 185 ? -5.379 -15.447 -8.640 1.00 95.00 185 SER A O 1
ATOM 1477 N N . LEU A 1 186 ? -3.826 -14.297 -7.524 1.00 96.06 186 LEU A N 1
ATOM 1478 C CA . LEU A 1 186 ? -4.683 -13.133 -7.266 1.00 96.06 186 LEU A CA 1
ATOM 1479 C C . LEU A 1 186 ? -4.774 -12.180 -8.469 1.00 96.06 186 LEU A C 1
ATOM 1481 O O . LEU A 1 186 ? -5.578 -11.245 -8.430 1.00 96.06 186 LEU A O 1
ATOM 1485 N N . PHE A 1 187 ? -3.952 -12.391 -9.499 1.00 96.31 187 PHE A N 1
ATOM 1486 C CA . PHE A 1 187 ? -3.835 -11.561 -10.699 1.00 96.31 187 PHE A CA 1
ATOM 1487 C C . PHE A 1 187 ? -4.295 -12.277 -11.983 1.00 96.31 187 PHE A C 1
ATOM 1489 O O . PHE A 1 187 ? -4.204 -11.686 -13.058 1.00 96.31 187 PHE A O 1
ATOM 1496 N N . GLU A 1 188 ? -4.786 -13.515 -11.870 1.00 91.88 188 GLU A N 1
ATOM 1497 C CA . GLU A 1 188 ? -5.339 -14.351 -12.952 1.00 91.88 188 GLU A CA 1
ATOM 1498 C C . GLU A 1 188 ? -6.874 -14.375 -12.895 1.00 91.88 188 GLU A C 1
ATOM 1500 O O . GLU A 1 188 ? -7.499 -14.339 -13.979 1.00 91.88 188 GLU A O 1
#

Solvent-accessible surface area (backbone atoms only — not comparable to full-atom values): 10571 Å² total; per-residue (Å²): 134,85,81,63,69,42,60,16,75,82,78,61,49,80,37,46,43,72,48,22,70,76,41,84,36,22,43,75,67,58,45,54,62,72,64,54,49,76,47,56,54,48,43,52,52,51,50,53,52,52,49,65,60,28,57,80,80,80,45,72,70,58,31,52,60,47,38,66,79,50,44,63,40,59,45,20,48,54,26,31,54,54,41,52,51,32,32,76,73,53,32,61,67,41,26,64,73,41,78,53,46,78,32,48,67,44,23,24,50,30,19,46,68,30,71,34,55,67,60,19,49,50,52,51,49,55,54,46,59,31,42,79,69,75,64,47,91,47,70,90,83,52,59,78,75,77,51,69,86,55,62,94,83,70,80,78,53,72,66,57,52,41,54,56,52,64,75,34,48,71,62,61,68,38,29,57,56,38,28,48,60,74,40,51,80,36,68,105

Sequence (188 aa):
MTEEKTTCSTCGREILKRTAERRNGMCAPCQRDSQKSPDELFAEAVFARIEEVTEPFSSYKNALNALASLPRGYTLCFAFHYVNADIWNGGISQLHGNSTWTMIPDAVEAAEAADNHRVASLLREVIYYYHQKNRSKLKRRITDDYFKSIPSGWQKTLAMLDDEYFAMEDQANAVISDLCSHKRSLFE

pLDDT: mean 94.89, std 4.59, range [58.72, 98.62]

Mean predicted aligned error: 5.48 Å

Foldseek 3Di:
DDADWDAQPPPRDIDGPVQCVVQVRHHPVVSVVVPDDPLNVLLVVLVVVLCVQCPPPDDPVSSLVSCVVFFLLSLLLVLLVVLVVQCVVPRLVSCLVDPSLQSLVSPLVLCVLLVNNQLSVLSLVSQVVCVVVVNHPCPPPDDPVSCPVPDPPDDDDSVRSSVSNVVCVVSSVCSSSSCSPPVVVSRD

Radius of gyration: 20.86 Å; Cα contacts (8 Å, |Δi|>4): 202; chains: 1; bounding box: 60×35×56 Å

Secondary structure (DSSP, 8-state):
-PPPEEE-TTT--EEEHHHHHHTTT--HHHHHHHT--HHHHHHHHHHHHHHHHH-S---HHHHHHHHTTS-HHHHHHHHHHHHHHHHHHHHHHHHHHSGGGGGHHHHHHHHHHTT-HHHHHHHHHHHHHHHHTT--TTTTT--GGGGTTS-TT----HHHHHHHHHTTHHHHHHHHHHHHHH-GGG--